Protein AF-A0AA35TDE5-F1 (afdb_monomer)

Sequence (308 aa):
MLIKTIQLETGDMSCFPVCTHPHASHEVTFHTMNTSALNAEELRRENGIVALQAAFSRCVDVLSASSTPKDMAVQVCTHICRCFRVSAQFETCRVAITEVPVILKDICRILYYKHLTRLNCVTVQTCSAFCVDQWLQTQLLHAGLLWHILQFVFNYDYTLDEGGVESSDQSNQQEVANNLARLSITCTARLAGIIVVGTEDQTPDNPNVTKVIRSLFTPFIIKTMTRVTTNELLKTLNCNVENPYLIWDNRTRAELTKYLEEQQQSIIRTGECDPSFGEDFRYSCPLRGTGGGRDICQGLQRTAHLRP

Radius of gyration: 21.93 Å; Cα contacts (8 Å, |Δi|>4): 406; chains: 1; bounding box: 75×50×68 Å

Secondary structure (DSSP, 8-state):
-HHHHHHHHHH-TTTTTT-SSHHHHHHHHHHHHTT-HHHHHHHHHTTHHHHHHHHHHHHHHT--TT--TTSHHHHHHHHHHHHHHHHTTSHHHHHHHHT-THHHHHHHHHTT-TT-HHHHHHHHHHHHHHTTSHHHHHHHHHTTHHHHHHHHHTT--HHHHHTT----TTT-HHHHHHHHHHHHHHHHHHHTT---TT--------HHHHHHHHHHHHHHHHHHHTTS-HHHHHHHHHS-EEETTEEE-HHHHHHHHHHHHHHHHHHHHHS---TTTTTT---SS--TT---SSSSSSSSSSSS----

Nearest PDB structures (foldseek):
  3tt9-assembly1_A  TM=6.363E-01  e=2.247E-02  Homo sapiens
  3sl9-assembly4_G  TM=7.057E-01  e=9.857E-01  Homo sapiens
  8qag-assembly1_A  TM=2.680E-01  e=3.145E+00  synthetic construct

Structure (mmCIF, N/CA/C/O backbone):
data_AF-A0AA35TDE5-F1
#
_entry.id   AF-A0AA35TDE5-F1
#
loop_
_atom_site.group_PDB
_atom_site.id
_atom_site.type_symbol
_atom_site.label_atom_id
_atom_site.label_alt_id
_atom_site.label_comp_id
_atom_site.label_asym_id
_atom_site.label_entity_id
_atom_site.label_seq_id
_atom_site.pdbx_PDB_ins_code
_atom_site.Cartn_x
_atom_site.Cartn_y
_atom_site.Cartn_z
_atom_site.occupancy
_atom_site.B_iso_or_equiv
_atom_site.auth_seq_id
_atom_site.auth_comp_id
_atom_site.auth_asym_id
_atom_site.auth_atom_id
_atom_site.pdbx_PDB_model_num
ATOM 1 N N . MET A 1 1 ? -12.005 7.016 28.007 1.00 77.50 1 MET A N 1
ATOM 2 C CA . MET A 1 1 ? -13.020 8.017 27.563 1.00 77.50 1 MET A CA 1
ATOM 3 C C . MET A 1 1 ? -13.101 8.105 26.037 1.00 77.50 1 MET A C 1
ATOM 5 O O . MET A 1 1 ? -14.194 7.926 25.522 1.00 77.50 1 MET A O 1
ATOM 9 N N . LEU A 1 2 ? -11.980 8.288 25.319 1.00 85.75 2 LEU A N 1
ATOM 10 C CA . LEU A 1 2 ? -11.952 8.385 23.844 1.00 85.75 2 LEU A CA 1
ATOM 11 C C . LEU A 1 2 ? -12.520 7.153 23.119 1.00 85.75 2 LEU A C 1
ATOM 13 O O . LEU A 1 2 ? -13.355 7.302 22.237 1.00 85.75 2 LEU A O 1
ATOM 17 N N . ILE A 1 3 ? -12.145 5.939 23.535 1.00 87.06 3 ILE A N 1
ATOM 18 C CA . ILE A 1 3 ? -12.646 4.690 22.926 1.00 87.06 3 ILE A CA 1
ATOM 19 C C . ILE A 1 3 ? -14.168 4.583 23.051 1.00 87.06 3 ILE A C 1
ATOM 21 O O . ILE A 1 3 ? -14.848 4.224 22.096 1.00 87.06 3 ILE A O 1
ATOM 25 N N . LYS A 1 4 ? -14.716 4.964 24.210 1.00 87.50 4 LYS A N 1
ATOM 26 C CA . LYS A 1 4 ? -16.164 4.991 24.431 1.00 87.50 4 LYS A CA 1
ATOM 27 C C . LYS A 1 4 ? -16.852 6.002 23.511 1.00 87.50 4 LYS A C 1
ATOM 29 O O . LYS A 1 4 ? -17.920 5.701 22.995 1.00 87.50 4 LYS A O 1
ATOM 34 N N . THR A 1 5 ? -16.243 7.165 23.274 1.00 87.69 5 THR A N 1
ATOM 35 C CA . THR A 1 5 ? -16.745 8.140 22.295 1.00 87.69 5 THR A CA 1
ATOM 36 C C . THR A 1 5 ? -16.759 7.551 20.885 1.00 87.69 5 THR A C 1
ATOM 38 O O . THR A 1 5 ? -17.805 7.579 20.247 1.00 87.69 5 THR A O 1
ATOM 41 N N . ILE A 1 6 ? -15.658 6.928 20.443 1.00 87.94 6 ILE A N 1
ATOM 42 C CA . ILE A 1 6 ? -15.580 6.250 19.136 1.00 87.94 6 ILE A CA 1
ATOM 43 C C . ILE A 1 6 ? -16.681 5.192 19.008 1.00 87.94 6 ILE A C 1
ATOM 45 O O . ILE A 1 6 ? -17.370 5.134 17.994 1.00 87.94 6 ILE A O 1
ATOM 49 N N . GLN A 1 7 ? -16.887 4.372 20.041 1.00 88.94 7 GLN A N 1
ATOM 50 C CA . GLN A 1 7 ? -17.926 3.340 20.050 1.00 88.94 7 GLN A CA 1
ATOM 51 C C . GLN A 1 7 ? -19.337 3.929 19.944 1.00 88.94 7 GLN A C 1
ATOM 53 O O . GLN A 1 7 ? -20.156 3.407 19.191 1.00 88.94 7 GLN A O 1
ATOM 58 N N . LEU A 1 8 ? -19.619 5.015 20.671 1.00 85.81 8 LEU A N 1
ATOM 59 C CA . LEU A 1 8 ? -20.912 5.699 20.614 1.00 85.81 8 LEU A CA 1
ATOM 60 C C . LEU A 1 8 ? -21.165 6.296 19.226 1.00 85.81 8 LEU A C 1
ATOM 62 O O . LEU A 1 8 ? -22.235 6.083 18.665 1.00 85.81 8 LEU A O 1
ATOM 66 N N . GLU A 1 9 ? -20.174 6.973 18.647 1.00 84.31 9 GLU A N 1
ATOM 67 C CA . GLU A 1 9 ? -20.269 7.543 17.298 1.00 84.31 9 GLU A CA 1
ATOM 68 C C . GLU A 1 9 ? -20.463 6.448 16.244 1.00 84.31 9 GLU A C 1
ATOM 70 O O . GLU A 1 9 ? -21.339 6.556 15.391 1.00 84.31 9 GLU A O 1
ATOM 75 N N . THR A 1 10 ? -19.699 5.358 16.340 1.00 84.50 10 THR A N 1
ATOM 76 C CA . THR A 1 10 ? -19.760 4.209 15.419 1.00 84.50 10 THR A CA 1
ATOM 77 C C . THR A 1 10 ? -21.095 3.466 15.500 1.00 84.50 10 THR A C 1
ATOM 79 O O . THR A 1 10 ? -21.576 2.939 14.494 1.00 84.50 10 THR A O 1
ATOM 82 N N . GLY A 1 11 ? -21.690 3.393 16.693 1.00 81.38 11 GLY A N 1
ATOM 83 C CA . GLY A 1 11 ? -22.982 2.747 16.926 1.00 81.38 11 GLY A CA 1
ATOM 84 C C . GLY A 1 11 ? -24.181 3.577 16.462 1.00 81.38 11 GLY A C 1
ATOM 85 O O . GLY A 1 11 ? -25.236 3.012 16.170 1.00 81.38 11 GLY A O 1
ATOM 86 N N . ASP A 1 12 ? -24.035 4.898 16.354 1.00 78.00 12 ASP A N 1
ATOM 87 C CA . ASP A 1 12 ? -25.126 5.791 15.978 1.00 78.00 12 ASP A CA 1
ATOM 88 C C . ASP A 1 12 ? -25.320 5.855 14.453 1.00 78.00 12 ASP A C 1
ATOM 90 O O . ASP A 1 12 ? -24.707 6.650 13.738 1.00 78.00 12 ASP A O 1
ATOM 94 N N . MET A 1 13 ? -26.239 5.027 13.947 1.00 64.38 13 MET A N 1
ATOM 95 C CA . MET A 1 13 ? -26.614 4.976 12.526 1.00 64.38 13 MET A CA 1
ATOM 96 C C . MET A 1 13 ? -27.131 6.312 11.972 1.00 64.38 13 MET A C 1
ATOM 98 O O . MET A 1 13 ? -27.058 6.527 10.763 1.00 64.38 13 MET A O 1
ATOM 102 N N . SER A 1 14 ? -27.674 7.183 12.827 1.00 62.50 14 SER A N 1
ATOM 103 C CA . SER A 1 14 ? -28.267 8.460 12.422 1.00 62.50 14 SER A CA 1
ATOM 104 C C . SER A 1 14 ? -27.236 9.585 12.349 1.00 62.50 14 SER A C 1
ATOM 106 O O . SER A 1 14 ? -27.325 10.449 11.478 1.00 62.50 14 SER A O 1
ATOM 108 N N . CYS A 1 15 ? -26.226 9.541 13.219 1.00 58.53 15 CYS A N 1
ATOM 109 C CA . CYS A 1 15 ? -25.213 10.585 13.329 1.00 58.53 15 CYS A CA 1
ATOM 110 C C . CYS A 1 15 ? -23.971 10.288 12.475 1.00 58.53 15 CYS A C 1
ATOM 112 O O . CYS A 1 15 ? -23.354 11.214 11.954 1.00 58.53 15 CYS A O 1
ATOM 114 N N . PHE A 1 16 ? -23.615 9.014 12.266 1.00 59.47 16 PHE A N 1
ATOM 115 C CA . PHE A 1 16 ? -22.387 8.647 11.551 1.00 59.47 16 PHE A CA 1
ATOM 116 C C . PHE A 1 16 ? -22.249 9.279 10.151 1.00 59.47 16 PHE A C 1
ATOM 118 O O . PHE A 1 16 ? -21.155 9.728 9.843 1.00 59.47 16 PHE A O 1
ATOM 125 N N . PRO A 1 17 ? -23.297 9.406 9.306 1.00 50.44 17 PRO A N 1
ATOM 126 C CA . PRO A 1 17 ? -23.157 10.020 7.980 1.00 50.44 17 PRO A CA 1
ATOM 127 C C . PRO A 1 17 ? -23.187 11.560 7.975 1.00 50.44 17 PRO A C 1
ATOM 129 O O . PRO A 1 17 ? -22.821 12.161 6.967 1.00 50.44 17 PRO A O 1
ATOM 132 N N . VAL A 1 18 ? -23.674 12.203 9.046 1.00 47.91 18 VAL A N 1
ATOM 133 C CA . VAL A 1 18 ? -24.115 13.619 9.026 1.00 47.91 18 VAL A CA 1
ATOM 134 C C . VAL A 1 18 ? -23.415 14.481 10.085 1.00 47.91 18 VAL A C 1
ATOM 136 O O . VAL A 1 18 ? -23.376 15.705 9.970 1.00 47.91 18 VAL A O 1
ATOM 139 N N . CYS A 1 19 ? -22.839 13.876 11.120 1.00 51.75 19 CYS A N 1
ATOM 140 C CA . CYS A 1 19 ? -22.251 14.606 12.234 1.00 51.75 19 CYS A CA 1
ATOM 141 C C . CYS A 1 19 ? -20.819 15.059 11.909 1.00 51.75 19 CYS A C 1
ATOM 143 O O . CYS A 1 19 ? -20.013 14.314 11.363 1.00 51.75 19 CYS A O 1
ATOM 145 N N . THR A 1 20 ? -20.486 16.301 12.267 1.00 52.56 20 THR A N 1
ATOM 146 C CA . THR A 1 20 ? -19.133 16.884 12.158 1.00 52.56 20 THR A CA 1
ATOM 147 C C . THR A 1 20 ? -18.157 16.341 13.211 1.00 52.56 20 THR A C 1
ATOM 149 O O . THR A 1 20 ? -16.948 16.519 13.095 1.00 52.56 20 THR A O 1
ATOM 152 N N . HIS A 1 21 ? -18.681 15.682 14.244 1.00 56.78 21 HIS A N 1
ATOM 153 C CA . HIS A 1 21 ? -17.961 15.242 15.441 1.00 56.78 21 HIS A CA 1
ATOM 154 C C . HIS A 1 21 ? -17.089 13.977 15.285 1.00 56.78 21 HIS A C 1
ATOM 156 O O . HIS A 1 21 ? -15.994 13.983 15.852 1.00 56.78 21 HIS A O 1
ATOM 162 N N . PRO A 1 22 ? -17.460 12.944 14.492 1.00 60.69 22 PRO A N 1
ATOM 163 C CA . PRO A 1 22 ? -16.696 11.697 14.420 1.00 60.69 22 PRO A CA 1
ATOM 164 C C . PRO A 1 22 ? -15.257 11.876 13.937 1.00 60.69 22 PRO A C 1
ATOM 166 O O . PRO A 1 22 ? -14.372 11.127 14.324 1.00 60.69 22 PRO A O 1
ATOM 169 N N . HIS A 1 23 ? -14.971 12.896 13.130 1.00 69.12 23 HIS A N 1
ATOM 170 C CA . HIS A 1 23 ? -13.599 13.196 12.726 1.00 69.12 23 HIS A CA 1
ATOM 171 C C . HIS A 1 23 ? -12.697 13.570 13.913 1.00 69.12 23 HIS A C 1
ATOM 173 O O . HIS A 1 23 ? -11.567 13.088 14.015 1.00 69.12 23 HIS A O 1
ATOM 179 N N . ALA A 1 24 ? -13.200 14.413 14.818 1.00 76.62 24 ALA A N 1
ATOM 180 C CA . ALA A 1 24 ? -12.406 14.991 15.896 1.00 76.62 24 ALA A CA 1
ATOM 181 C C . ALA A 1 24 ? -11.967 13.931 16.917 1.00 76.62 24 ALA A C 1
ATOM 183 O O . ALA A 1 24 ? -10.840 13.976 17.404 1.00 76.62 24 ALA A O 1
ATOM 184 N N . SER A 1 25 ? -12.817 12.945 17.219 1.00 77.88 25 SER A N 1
ATOM 185 C CA . SER A 1 25 ? -12.476 11.860 18.148 1.00 77.88 25 SER A CA 1
ATOM 186 C C . SER A 1 25 ? -11.312 11.004 17.627 1.00 77.88 25 SER A C 1
ATOM 188 O O . SER A 1 25 ? -10.389 10.680 18.381 1.00 77.88 25 SER A O 1
ATOM 190 N N . HIS A 1 26 ? -11.299 10.696 16.328 1.00 82.56 26 HIS A N 1
ATOM 191 C CA . HIS A 1 26 ? -10.249 9.909 15.682 1.00 82.56 26 HIS A CA 1
ATOM 192 C C . HIS A 1 26 ? -8.956 10.713 15.501 1.00 82.56 26 HIS A C 1
ATOM 194 O O . HIS A 1 26 ? -7.871 10.183 15.743 1.00 82.56 26 HIS A O 1
ATOM 200 N N . GLU A 1 27 ? -9.057 11.999 15.156 1.00 84.88 27 GLU A N 1
ATOM 201 C CA . GLU A 1 27 ? -7.919 12.922 15.095 1.00 84.88 27 GLU A CA 1
ATOM 202 C C . GLU A 1 27 ? -7.220 13.050 16.456 1.00 84.88 27 GLU A C 1
ATOM 204 O O . GLU A 1 27 ? -6.006 12.856 16.568 1.00 84.88 27 GLU A O 1
ATOM 209 N N . VAL A 1 28 ? -7.991 13.304 17.519 1.00 84.62 28 VAL A N 1
ATOM 210 C CA . VAL A 1 28 ? -7.467 13.396 18.889 1.00 84.62 28 VAL A CA 1
ATOM 211 C C . VAL A 1 28 ? -6.861 12.066 19.327 1.00 84.62 28 VAL A C 1
ATOM 213 O O . VAL A 1 28 ? -5.809 12.054 19.969 1.00 84.62 28 VAL A O 1
ATOM 216 N N . THR A 1 29 ? -7.473 10.942 18.949 1.00 85.81 29 THR A N 1
ATOM 217 C CA . THR A 1 29 ? -6.926 9.609 19.233 1.00 85.81 29 THR A CA 1
ATOM 218 C C . THR A 1 29 ? -5.561 9.425 18.576 1.00 85.81 29 THR A C 1
ATOM 220 O O . THR A 1 29 ? -4.613 9.038 19.261 1.00 85.81 29 THR A O 1
ATOM 223 N N . PHE A 1 30 ? -5.416 9.787 17.298 1.00 87.19 30 PHE A N 1
ATOM 224 C CA . PHE A 1 30 ? -4.129 9.738 16.606 1.00 87.19 30 PHE A CA 1
ATOM 225 C C . PHE A 1 30 ? -3.063 10.581 17.319 1.00 87.19 30 PHE A C 1
ATOM 227 O O . PHE A 1 30 ? -1.986 10.071 17.634 1.00 87.19 30 PHE A O 1
ATOM 234 N N . HIS A 1 31 ? -3.356 11.849 17.622 1.00 87.44 31 HIS A N 1
ATOM 235 C CA . HIS A 1 31 ? -2.391 12.725 18.295 1.00 87.44 31 HIS A CA 1
ATOM 236 C C . HIS A 1 31 ? -2.015 12.221 19.694 1.00 87.44 31 HIS A C 1
ATOM 238 O O . HIS A 1 31 ? -0.845 12.273 20.080 1.00 87.44 31 HIS A O 1
ATOM 244 N N . THR A 1 32 ? -2.979 11.659 20.426 1.00 86.88 32 THR A N 1
ATOM 245 C CA . THR A 1 32 ? -2.748 11.036 21.735 1.00 86.88 32 THR A CA 1
ATOM 246 C C . THR A 1 32 ? -1.793 9.848 21.618 1.00 86.88 32 THR A C 1
ATOM 248 O O . THR A 1 32 ? -0.801 9.790 22.345 1.00 86.88 32 THR A O 1
ATOM 251 N N . MET A 1 33 ? -2.030 8.931 20.676 1.00 87.19 33 MET A N 1
ATOM 252 C CA . MET A 1 33 ? -1.145 7.784 20.438 1.00 87.19 33 MET A CA 1
ATOM 253 C C . MET A 1 33 ? 0.258 8.213 20.004 1.00 87.19 33 MET A C 1
ATOM 255 O O . MET A 1 33 ? 1.245 7.651 20.462 1.00 87.19 33 MET A O 1
ATOM 259 N N . ASN A 1 34 ? 0.361 9.237 19.155 1.00 85.19 34 ASN A N 1
ATOM 260 C CA . ASN A 1 34 ? 1.641 9.720 18.636 1.00 85.19 34 ASN A CA 1
ATOM 261 C C . ASN A 1 34 ? 2.497 10.447 19.693 1.00 85.19 34 ASN A C 1
ATOM 263 O O . ASN A 1 34 ? 3.641 10.797 19.422 1.00 85.19 34 ASN A O 1
ATOM 267 N N . THR A 1 35 ? 1.950 10.692 20.886 1.00 83.56 35 THR A N 1
ATOM 268 C CA . THR A 1 35 ? 2.662 11.367 21.979 1.00 83.56 35 THR A CA 1
ATOM 269 C C . THR A 1 35 ? 3.521 10.399 22.796 1.00 83.56 35 THR A C 1
ATOM 271 O O . THR A 1 35 ? 4.579 10.790 23.285 1.00 83.56 35 THR A O 1
ATOM 274 N N . SER A 1 36 ? 3.092 9.144 22.981 1.00 85.62 36 SER A N 1
ATOM 275 C CA . SER A 1 36 ? 3.861 8.168 23.760 1.00 85.62 36 SER A CA 1
ATOM 276 C C . SER A 1 36 ? 3.510 6.718 23.423 1.00 85.62 36 SER A C 1
ATOM 278 O O . SER A 1 36 ? 2.366 6.389 23.109 1.00 85.62 36 SER A O 1
ATOM 280 N N . ALA A 1 37 ? 4.493 5.829 23.587 1.00 84.31 37 ALA A N 1
ATOM 281 C CA . ALA A 1 37 ? 4.303 4.383 23.482 1.00 84.31 37 ALA A CA 1
ATOM 282 C C . ALA A 1 37 ? 3.230 3.851 24.446 1.00 84.31 37 ALA A C 1
ATOM 284 O O . ALA A 1 37 ? 2.397 3.030 24.066 1.00 84.31 37 ALA A O 1
ATOM 285 N N . LEU A 1 38 ? 3.208 4.382 25.675 1.00 86.44 38 LEU A N 1
ATOM 286 C CA . LEU A 1 38 ? 2.238 4.003 26.701 1.00 86.44 38 LEU A CA 1
ATOM 287 C C . LEU A 1 38 ? 0.801 4.263 26.237 1.00 86.44 38 LEU A C 1
ATOM 289 O O . LEU A 1 38 ? -0.069 3.431 26.460 1.00 86.44 38 LEU A O 1
ATOM 293 N N . ASN A 1 39 ? 0.549 5.361 25.520 1.00 89.06 39 ASN A N 1
ATOM 294 C CA . ASN A 1 39 ? -0.792 5.675 25.025 1.00 89.06 39 ASN A CA 1
ATOM 295 C C . ASN A 1 39 ? -1.274 4.668 23.970 1.00 89.06 39 ASN A C 1
ATOM 297 O O . ASN A 1 39 ? -2.453 4.311 23.954 1.00 89.06 39 ASN A O 1
ATOM 301 N N . ALA A 1 40 ? -0.380 4.197 23.096 1.00 86.94 40 ALA A N 1
ATOM 302 C CA . ALA A 1 40 ? -0.713 3.165 22.118 1.00 86.94 40 ALA A CA 1
ATOM 303 C C . ALA A 1 40 ? -1.004 1.815 22.798 1.00 86.94 40 ALA A C 1
ATOM 305 O O . ALA A 1 40 ? -1.961 1.129 22.428 1.00 86.94 40 ALA A O 1
ATOM 306 N N . GLU A 1 41 ? -0.227 1.456 23.824 1.00 87.94 41 GLU A N 1
ATOM 307 C CA . GLU A 1 41 ? -0.464 0.241 24.604 1.00 87.94 41 GLU A CA 1
ATOM 308 C C . GLU A 1 41 ? -1.765 0.292 25.407 1.00 87.94 41 GLU A C 1
ATOM 310 O O . GLU A 1 41 ? -2.500 -0.697 25.419 1.00 87.94 41 GLU A O 1
ATOM 315 N N . GLU A 1 42 ? -2.075 1.420 26.046 1.00 91.19 42 GLU A N 1
ATOM 316 C CA . GLU A 1 42 ? -3.329 1.600 26.782 1.00 91.19 42 GLU A CA 1
ATOM 317 C C . GLU A 1 42 ? -4.540 1.541 25.846 1.00 91.19 42 GLU A C 1
ATOM 319 O O . GLU A 1 42 ? -5.514 0.847 26.142 1.00 91.19 42 GLU A O 1
ATOM 324 N N . LEU A 1 43 ? -4.457 2.152 24.655 1.00 92.19 43 LEU A N 1
ATOM 325 C CA . LEU A 1 43 ? -5.510 2.025 23.648 1.00 92.19 43 LEU A CA 1
ATOM 326 C C . LEU A 1 43 ? -5.765 0.557 23.287 1.00 92.19 43 LEU A C 1
ATOM 328 O O . LEU A 1 43 ? -6.916 0.134 23.198 1.00 92.19 43 LEU A O 1
ATOM 332 N N . ARG A 1 44 ? -4.710 -0.244 23.115 1.00 94.12 44 ARG A N 1
ATOM 333 C CA . ARG A 1 44 ? -4.851 -1.686 22.877 1.00 94.12 44 ARG A CA 1
ATOM 334 C C . ARG A 1 44 ? -5.462 -2.406 24.087 1.00 94.12 44 ARG A C 1
ATOM 336 O O . ARG A 1 44 ? -6.351 -3.231 23.890 1.00 94.12 44 ARG A O 1
ATOM 343 N N . ARG A 1 45 ? -5.010 -2.114 25.315 1.00 92.88 45 ARG A N 1
ATOM 344 C CA . ARG A 1 45 ? -5.521 -2.729 26.562 1.00 92.88 45 ARG A CA 1
ATOM 345 C C . ARG A 1 45 ? -7.022 -2.514 26.741 1.00 92.88 45 ARG A C 1
ATOM 347 O O . ARG A 1 45 ? -7.711 -3.425 27.184 1.00 92.88 45 ARG A O 1
ATOM 354 N N . GLU A 1 46 ? -7.531 -1.356 26.338 1.00 93.94 46 GLU A N 1
ATOM 355 C CA . GLU A 1 46 ? -8.956 -1.019 26.399 1.00 93.94 46 GLU A CA 1
ATOM 356 C C . GLU A 1 46 ? -9.759 -1.445 25.142 1.00 93.94 46 GLU A C 1
ATOM 358 O O . GLU A 1 46 ? -10.831 -0.901 24.875 1.00 93.94 46 GLU A O 1
ATOM 363 N N . ASN A 1 47 ? -9.282 -2.420 24.353 1.00 93.19 47 ASN A N 1
ATOM 364 C CA . ASN A 1 47 ? -9.923 -2.894 23.108 1.00 93.19 47 ASN A CA 1
ATOM 365 C C . ASN A 1 47 ? -10.094 -1.815 22.020 1.00 93.19 47 ASN A C 1
ATOM 367 O O . ASN A 1 47 ? -10.965 -1.904 21.149 1.00 93.19 47 ASN A O 1
ATOM 371 N N . GLY A 1 48 ? -9.240 -0.795 22.026 1.00 94.88 48 GLY A N 1
ATOM 372 C CA . GLY A 1 48 ? -9.306 0.311 21.081 1.00 94.88 48 GLY A CA 1
ATOM 373 C C . GLY A 1 48 ? -9.005 -0.082 19.637 1.00 94.88 48 GLY A C 1
ATOM 374 O O . GLY A 1 48 ? -9.573 0.522 18.737 1.00 94.88 48 GLY A O 1
ATOM 375 N N . ILE A 1 49 ? -8.191 -1.117 19.388 1.00 95.69 49 ILE A N 1
ATOM 376 C CA . ILE A 1 49 ? -7.942 -1.623 18.022 1.00 95.69 49 ILE A CA 1
ATOM 377 C C . ILE A 1 49 ? -9.245 -2.115 17.378 1.00 95.69 49 ILE A C 1
ATOM 379 O O . ILE A 1 49 ? -9.533 -1.770 16.235 1.00 95.69 49 ILE A O 1
ATOM 383 N N . VAL A 1 50 ? -10.066 -2.848 18.135 1.00 95.69 50 VAL A N 1
ATOM 384 C CA . VAL A 1 50 ? -11.373 -3.345 17.678 1.00 95.69 50 VAL A CA 1
ATOM 385 C C . VAL A 1 50 ? -12.354 -2.187 17.480 1.00 95.69 50 VAL A C 1
ATOM 387 O O . VAL A 1 50 ? -13.067 -2.144 16.481 1.00 95.69 50 VAL A O 1
ATOM 390 N N . ALA A 1 51 ? -12.363 -1.206 18.390 1.00 94.50 51 ALA A N 1
ATOM 391 C CA . ALA A 1 51 ? -13.208 -0.019 18.250 1.00 94.50 51 ALA A CA 1
ATOM 392 C C . ALA A 1 51 ? -12.846 0.814 17.006 1.00 94.50 51 ALA A C 1
ATOM 394 O O . ALA A 1 51 ? -13.736 1.207 16.253 1.00 94.50 51 ALA A O 1
ATOM 395 N N . LEU A 1 52 ? -11.548 1.037 16.763 1.00 95.88 52 LEU A N 1
ATOM 396 C CA . LEU A 1 52 ? -11.052 1.711 15.562 1.00 95.88 52 LEU A CA 1
ATOM 397 C C . LEU A 1 52 ? -11.419 0.927 14.303 1.00 95.88 52 LEU A C 1
ATOM 399 O O . LEU A 1 52 ? -11.884 1.523 13.340 1.00 95.88 52 LEU A O 1
ATOM 403 N N . GLN A 1 53 ? -11.260 -0.399 14.306 1.00 96.56 53 GLN A N 1
ATOM 404 C CA . GLN A 1 53 ? -11.638 -1.227 13.163 1.00 96.56 53 GLN A CA 1
ATOM 405 C C . GLN A 1 53 ? -13.135 -1.133 12.848 1.00 96.56 53 GLN A C 1
ATOM 407 O O . GLN A 1 53 ? -13.491 -0.996 11.682 1.00 96.56 53 GLN A O 1
ATOM 412 N N . ALA A 1 54 ? -14.012 -1.160 13.854 1.00 94.94 54 ALA A N 1
ATOM 413 C CA . ALA A 1 54 ? -15.451 -1.049 13.630 1.00 94.94 54 ALA A CA 1
ATOM 414 C C . ALA A 1 54 ? -15.833 0.287 12.962 1.00 94.94 54 ALA A C 1
ATOM 416 O O . ALA A 1 54 ? -16.629 0.304 12.022 1.00 94.94 54 ALA A O 1
ATOM 417 N N . ALA A 1 55 ? -15.234 1.398 13.406 1.00 93.62 55 ALA A N 1
ATOM 418 C CA . ALA A 1 55 ? -15.398 2.703 12.764 1.00 93.62 55 ALA A CA 1
ATOM 419 C C . ALA A 1 55 ? -14.840 2.702 11.332 1.00 93.62 55 ALA A C 1
ATOM 421 O O . ALA A 1 55 ? -15.480 3.196 10.402 1.00 93.62 55 ALA A O 1
ATOM 422 N N . PHE A 1 56 ? -13.664 2.097 11.153 1.00 96.06 56 PHE A N 1
ATOM 423 C CA . PHE A 1 56 ? -12.963 2.019 9.879 1.00 96.06 56 PHE A CA 1
ATOM 424 C C . PHE A 1 56 ? -13.781 1.306 8.808 1.00 96.06 56 PHE A C 1
ATOM 426 O O . PHE A 1 56 ? -14.014 1.894 7.756 1.00 96.06 56 PHE A O 1
ATOM 433 N N . SER A 1 57 ? -14.283 0.099 9.089 1.00 96.06 57 SER A N 1
ATOM 434 C CA . SER A 1 57 ? -15.067 -0.679 8.122 1.00 96.06 57 SER A CA 1
ATOM 435 C C . SER A 1 57 ? -16.294 0.093 7.643 1.00 96.06 57 SER A C 1
ATOM 437 O O . SER A 1 57 ? -16.542 0.185 6.443 1.00 96.06 57 SER A O 1
ATOM 439 N N . ARG A 1 58 ? -17.007 0.762 8.560 1.00 93.12 58 ARG A N 1
ATOM 440 C CA . ARG A 1 58 ? -18.160 1.599 8.200 1.00 93.12 58 ARG A CA 1
ATOM 441 C C . ARG A 1 58 ? -17.787 2.757 7.280 1.00 93.12 58 ARG A C 1
ATOM 443 O O . ARG A 1 58 ? -18.543 3.069 6.364 1.00 93.12 58 ARG A O 1
ATOM 450 N N . CYS A 1 59 ? -16.662 3.424 7.538 1.00 94.31 59 CYS A N 1
ATOM 451 C CA . CYS A 1 59 ? -16.195 4.510 6.682 1.00 94.31 59 CYS A CA 1
ATOM 452 C C . CYS A 1 59 ? -15.735 3.995 5.315 1.00 94.31 59 CYS A C 1
ATOM 454 O O . CYS A 1 59 ? -16.053 4.621 4.309 1.00 94.31 59 CYS A O 1
ATOM 456 N N . VAL A 1 60 ? -15.036 2.859 5.264 1.00 96.25 60 VAL A N 1
ATOM 457 C CA . VAL A 1 60 ? -14.577 2.241 4.013 1.00 96.25 60 VAL A CA 1
ATOM 458 C C . VAL A 1 60 ? -15.754 1.805 3.138 1.00 96.25 60 VAL A C 1
ATOM 460 O O . VAL A 1 60 ? -15.715 2.012 1.925 1.00 96.25 60 VAL A O 1
ATOM 463 N N . ASP A 1 61 ? -16.825 1.275 3.732 1.00 94.50 61 ASP A N 1
ATOM 464 C CA . ASP A 1 61 ? -18.015 0.818 3.005 1.00 94.50 61 ASP A CA 1
ATOM 465 C C . ASP A 1 61 ? -18.789 1.939 2.298 1.00 94.50 61 ASP A C 1
ATOM 467 O O . ASP A 1 61 ? -19.458 1.677 1.298 1.00 94.50 61 ASP A O 1
ATOM 471 N N . VAL A 1 62 ? -18.687 3.181 2.780 1.00 93.88 62 VAL A N 1
ATOM 472 C CA . VAL A 1 62 ? -19.351 4.343 2.161 1.00 93.88 62 VAL A CA 1
ATOM 473 C C . VAL A 1 62 ? -18.449 5.118 1.195 1.00 93.88 62 VAL A C 1
ATOM 475 O O . VAL A 1 62 ? -18.919 6.057 0.548 1.00 93.88 62 VAL A O 1
ATOM 478 N N . LEU A 1 63 ? -17.167 4.751 1.072 1.00 95.75 63 LEU A N 1
ATOM 479 C CA . LEU A 1 63 ? -16.292 5.333 0.053 1.00 95.75 63 LEU A CA 1
ATOM 480 C C . LEU A 1 63 ? -16.785 4.959 -1.347 1.00 95.75 63 LEU A C 1
ATOM 482 O O . LEU A 1 63 ? -17.288 3.861 -1.579 1.00 95.75 63 LEU A O 1
ATOM 486 N N . SER A 1 64 ? -16.618 5.873 -2.297 1.00 96.44 64 SER A N 1
ATOM 487 C CA . SER A 1 64 ? -17.062 5.687 -3.677 1.00 96.44 64 SER A CA 1
ATOM 488 C C . SER A 1 64 ? -16.200 6.476 -4.665 1.00 96.44 64 SER A C 1
ATOM 490 O O . SER A 1 64 ? -15.305 7.228 -4.284 1.00 96.44 64 SER A O 1
ATOM 492 N N . ALA A 1 65 ? -16.487 6.336 -5.961 1.00 96.06 65 ALA A N 1
ATOM 493 C CA . ALA A 1 65 ? -15.822 7.110 -7.011 1.00 96.06 65 ALA A CA 1
ATOM 494 C C . ALA A 1 65 ? -16.084 8.629 -6.930 1.00 96.06 65 ALA A C 1
ATOM 496 O O . ALA A 1 65 ? -15.348 9.393 -7.548 1.00 96.06 65 ALA A O 1
ATOM 497 N N . SER A 1 66 ? -17.118 9.063 -6.199 1.00 96.38 66 SER A N 1
ATOM 498 C CA . SER A 1 66 ? -17.428 10.481 -5.977 1.00 96.38 66 SER A CA 1
ATOM 499 C C . SER A 1 66 ? -16.880 11.023 -4.659 1.00 96.38 66 SER A C 1
ATOM 501 O O . SER A 1 66 ? -17.132 12.184 -4.341 1.00 96.38 66 SER A O 1
ATOM 503 N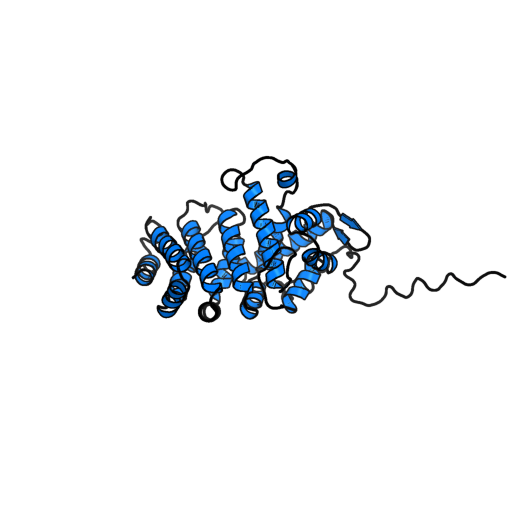 N . SER A 1 67 ? -16.185 10.198 -3.871 1.00 96.81 67 SER A N 1
ATOM 504 C CA . SER A 1 67 ? -15.666 10.628 -2.579 1.00 96.81 67 SER A CA 1
ATOM 505 C C . SER A 1 67 ? -14.607 11.719 -2.726 1.00 96.81 67 SER A C 1
ATOM 507 O O . SER A 1 67 ? -13.824 11.747 -3.674 1.00 96.81 67 SER A O 1
ATOM 509 N N . THR A 1 68 ? -14.558 12.631 -1.761 1.00 95.81 68 THR A N 1
ATOM 510 C CA . THR A 1 68 ? -13.617 13.753 -1.753 1.00 95.81 68 THR A CA 1
ATOM 511 C C . THR A 1 68 ? -12.829 13.822 -0.445 1.00 95.81 68 THR A C 1
ATOM 513 O O . THR A 1 68 ? -13.294 13.340 0.587 1.00 95.81 68 THR A O 1
ATOM 516 N N . PRO A 1 69 ? -11.663 14.498 -0.413 1.00 93.50 69 PRO A N 1
ATOM 517 C CA . PRO A 1 69 ? -10.915 14.718 0.830 1.00 93.50 69 PRO A CA 1
ATOM 518 C C . PRO A 1 69 ? -11.689 15.453 1.939 1.00 93.50 69 PRO A C 1
ATOM 520 O O . PRO A 1 69 ? -11.249 15.472 3.087 1.00 93.50 69 PRO A O 1
ATOM 523 N N . LYS A 1 70 ? -12.810 16.104 1.605 1.00 91.44 70 LYS A N 1
ATOM 524 C CA . LYS A 1 70 ? -13.660 16.815 2.570 1.00 91.44 70 LYS A CA 1
ATOM 525 C C . LYS A 1 70 ? -14.702 15.906 3.217 1.00 91.44 70 LYS A C 1
ATOM 527 O O . LYS A 1 70 ? -15.297 16.305 4.213 1.00 91.44 70 LYS A O 1
ATOM 532 N N . ASP A 1 71 ? -14.916 14.716 2.670 1.00 91.50 71 ASP A N 1
ATOM 533 C CA . ASP A 1 71 ? -15.918 13.794 3.174 1.00 91.50 71 ASP A CA 1
ATOM 534 C C . ASP A 1 71 ? -15.464 13.222 4.516 1.00 91.50 71 ASP A C 1
ATOM 536 O O . ASP A 1 71 ? -14.316 12.800 4.677 1.00 91.50 71 ASP A O 1
ATOM 540 N N . MET A 1 72 ? -16.392 13.148 5.469 1.00 90.44 72 MET A N 1
ATOM 541 C CA . MET A 1 72 ? -16.118 12.653 6.820 1.00 90.44 72 MET A CA 1
ATOM 542 C C . MET A 1 72 ? -15.482 11.255 6.795 1.00 90.44 72 MET A C 1
ATOM 544 O O . MET A 1 72 ? -14.470 11.030 7.456 1.00 90.44 72 MET A O 1
ATOM 548 N N . ALA A 1 73 ? -15.999 10.345 5.962 1.00 92.50 73 ALA A N 1
ATOM 549 C CA . ALA A 1 73 ? -15.475 8.985 5.847 1.00 92.50 73 ALA A CA 1
ATOM 550 C C . ALA A 1 73 ? -14.000 8.948 5.413 1.00 92.50 73 ALA A C 1
ATOM 552 O O . ALA A 1 73 ? -13.216 8.175 5.963 1.00 92.50 73 ALA A O 1
ATOM 553 N N . VAL A 1 74 ? -13.596 9.816 4.478 1.00 95.38 74 VAL A N 1
ATOM 554 C CA . VAL A 1 74 ? -12.206 9.913 4.002 1.00 95.38 74 VAL A CA 1
ATOM 555 C C . VAL A 1 74 ? -11.292 10.419 5.115 1.00 95.38 74 VAL A C 1
ATOM 557 O O . VAL A 1 74 ? -10.191 9.894 5.309 1.00 95.38 74 VAL A O 1
ATOM 560 N N . GLN A 1 75 ? -11.742 11.410 5.883 1.00 94.25 75 GLN A N 1
ATOM 561 C CA . GLN A 1 75 ? -10.946 11.971 6.970 1.00 94.25 75 GLN A CA 1
ATOM 562 C C . GLN A 1 75 ? -10.823 11.006 8.162 1.00 94.25 75 GLN A C 1
ATOM 564 O O . GLN A 1 75 ? -9.726 10.825 8.691 1.00 94.25 75 GLN A O 1
ATOM 569 N N . VAL A 1 76 ? -11.906 10.317 8.542 1.00 93.06 76 VAL A N 1
ATOM 570 C CA . VAL A 1 76 ? -11.874 9.276 9.584 1.00 93.06 76 VAL A CA 1
ATOM 571 C C . VAL A 1 76 ? -10.968 8.115 9.169 1.00 93.06 76 VAL A C 1
ATOM 573 O O . VAL A 1 76 ? -10.093 7.733 9.945 1.00 93.06 76 VAL A O 1
ATOM 576 N N . CYS A 1 77 ? -11.072 7.626 7.925 1.00 97.25 77 CYS A N 1
ATOM 577 C CA . CYS A 1 77 ? -10.138 6.625 7.395 1.00 97.25 77 CYS A CA 1
ATOM 578 C C . CYS A 1 77 ? -8.683 7.102 7.486 1.00 97.25 77 CYS A C 1
ATOM 580 O O . CYS A 1 77 ? -7.807 6.342 7.890 1.00 97.25 77 CYS A O 1
ATOM 582 N N . THR A 1 78 ? -8.425 8.374 7.160 1.00 97.38 78 THR A N 1
ATOM 583 C CA . THR A 1 78 ? -7.080 8.961 7.229 1.00 97.38 78 THR A CA 1
ATOM 584 C C . THR A 1 78 ? -6.507 8.869 8.645 1.00 97.38 78 THR A C 1
ATOM 586 O O . THR A 1 78 ? -5.372 8.424 8.820 1.00 97.38 78 THR A O 1
ATOM 589 N N . HIS A 1 79 ? -7.269 9.259 9.669 1.00 95.81 79 HIS A N 1
ATOM 590 C CA . HIS A 1 79 ? -6.791 9.217 11.055 1.00 95.81 79 HIS A CA 1
ATOM 591 C C . HIS A 1 79 ? -6.676 7.804 11.602 1.00 95.81 79 HIS A C 1
ATOM 593 O O . HIS A 1 79 ? -5.678 7.497 12.248 1.00 95.81 79 HIS A O 1
ATOM 599 N N . ILE A 1 80 ? -7.622 6.918 11.289 1.00 97.06 80 ILE A N 1
ATOM 600 C CA . ILE A 1 80 ? -7.537 5.518 11.714 1.00 97.06 80 ILE A CA 1
ATOM 601 C C . ILE A 1 80 ? -6.317 4.827 11.088 1.00 97.06 80 ILE A C 1
ATOM 603 O O . ILE A 1 80 ? -5.569 4.162 11.805 1.00 97.06 80 ILE A O 1
ATOM 607 N N . CYS A 1 81 ? -6.033 5.046 9.798 1.00 98.38 81 CYS A N 1
ATOM 608 C CA . CYS A 1 81 ? -4.805 4.547 9.172 1.00 98.38 81 CYS A CA 1
ATOM 609 C C . CYS A 1 81 ? -3.554 5.040 9.918 1.00 98.38 81 CYS A C 1
ATOM 611 O O . CYS A 1 81 ? -2.624 4.260 10.144 1.00 98.38 81 CYS A O 1
ATOM 613 N N . ARG A 1 82 ? -3.525 6.306 10.358 1.00 97.12 82 ARG A N 1
ATOM 614 C CA . ARG A 1 82 ? -2.417 6.836 11.169 1.00 97.12 82 ARG A CA 1
ATOM 615 C C . ARG A 1 82 ? -2.339 6.188 12.553 1.00 97.12 82 ARG A C 1
ATOM 617 O O . ARG A 1 82 ? -1.229 5.890 12.987 1.00 97.12 82 ARG A O 1
ATOM 624 N N . CYS A 1 83 ? -3.467 5.929 13.215 1.00 96.44 83 CYS A N 1
ATOM 625 C CA . CYS A 1 83 ? -3.506 5.176 14.472 1.00 96.44 83 CYS A CA 1
ATOM 626 C C . CYS A 1 83 ? -2.903 3.781 14.287 1.00 96.44 83 CYS A C 1
ATOM 628 O O . CYS A 1 83 ? -1.973 3.423 15.004 1.00 96.44 83 CYS A O 1
ATOM 630 N N . PHE A 1 84 ? -3.343 3.030 13.272 1.00 97.69 84 PHE A N 1
ATOM 631 C CA . PHE A 1 84 ? -2.788 1.709 12.967 1.00 97.69 84 PHE A CA 1
ATOM 632 C C . PHE A 1 84 ? -1.292 1.752 12.651 1.00 97.69 84 PHE A C 1
ATOM 634 O O . PHE A 1 84 ? -0.544 0.884 13.097 1.00 97.69 84 PHE A O 1
ATOM 641 N N . ARG A 1 85 ? -0.829 2.789 11.944 1.00 96.31 85 ARG A N 1
ATOM 642 C CA . ARG A 1 85 ? 0.598 3.003 11.670 1.00 96.31 85 ARG A CA 1
ATOM 643 C C . ARG A 1 85 ? 1.408 3.188 12.956 1.00 96.31 85 ARG A C 1
ATOM 645 O O . ARG A 1 85 ? 2.493 2.628 13.063 1.00 96.31 85 ARG A O 1
ATOM 652 N N . VAL A 1 86 ? 0.899 3.960 13.921 1.00 94.88 86 VAL A N 1
ATOM 653 C CA . VAL A 1 86 ? 1.543 4.127 15.238 1.00 94.88 86 VAL A CA 1
ATOM 654 C C . VAL A 1 86 ? 1.498 2.813 16.021 1.00 94.88 86 VAL A C 1
ATOM 656 O O . VAL A 1 86 ? 2.523 2.374 16.530 1.00 94.88 86 VAL A O 1
ATOM 659 N N . SER A 1 87 ? 0.348 2.132 16.051 1.00 95.06 87 SER A N 1
ATOM 660 C CA . SER A 1 87 ? 0.189 0.820 16.692 1.00 95.06 87 SER A CA 1
ATOM 661 C C . SER A 1 87 ? 1.182 -0.220 16.175 1.00 95.06 87 SER A C 1
ATOM 663 O O . SER A 1 87 ? 1.716 -0.990 16.965 1.00 95.06 87 SER A O 1
ATOM 665 N N . ALA A 1 88 ? 1.472 -0.231 14.873 1.00 94.69 88 ALA A N 1
ATOM 666 C CA . ALA A 1 88 ? 2.383 -1.192 14.250 1.00 94.69 88 ALA A CA 1
ATOM 667 C C . ALA A 1 88 ? 3.802 -1.189 14.848 1.00 94.69 88 ALA A C 1
ATOM 669 O O . ALA A 1 88 ? 4.503 -2.201 14.785 1.00 94.69 88 ALA A O 1
ATOM 670 N N . GLN A 1 89 ? 4.222 -0.079 15.462 1.00 91.69 89 GLN A N 1
ATOM 671 C CA . GLN A 1 89 ? 5.534 0.040 16.102 1.00 91.69 89 GLN A CA 1
ATOM 672 C C . GLN A 1 89 ? 5.659 -0.855 17.348 1.00 91.69 89 GLN A C 1
ATOM 674 O O . GLN A 1 89 ? 6.766 -1.238 17.720 1.00 91.69 89 GLN A O 1
ATOM 679 N N . PHE A 1 90 ? 4.538 -1.263 17.951 1.00 92.19 90 PHE A N 1
ATOM 680 C CA . PHE A 1 90 ? 4.501 -2.036 19.194 1.00 92.19 90 PHE A CA 1
ATOM 681 C C . PHE A 1 90 ? 4.064 -3.478 18.941 1.00 92.19 90 PHE A C 1
ATOM 683 O O . PHE A 1 90 ? 3.001 -3.732 18.378 1.00 92.19 90 PHE A O 1
ATOM 690 N N . GLU A 1 91 ? 4.855 -4.441 19.411 1.00 93.44 91 GLU A N 1
ATOM 691 C CA . GLU A 1 91 ? 4.622 -5.870 19.163 1.00 93.44 91 GLU A CA 1
ATOM 692 C C . GLU A 1 91 ? 3.256 -6.357 19.651 1.00 93.44 91 GLU A C 1
ATOM 694 O O . GLU A 1 91 ? 2.512 -6.975 18.894 1.00 93.44 91 GLU A O 1
ATOM 699 N N . THR A 1 92 ? 2.864 -5.996 20.875 1.00 94.06 92 THR A N 1
ATOM 700 C CA . THR A 1 92 ? 1.557 -6.390 21.426 1.00 94.06 92 THR A CA 1
ATOM 701 C C . THR A 1 92 ? 0.386 -5.811 20.630 1.00 94.06 92 THR A C 1
ATOM 703 O O . THR A 1 92 ? -0.667 -6.438 20.531 1.00 94.06 92 THR A O 1
ATOM 706 N N . CYS A 1 93 ? 0.553 -4.628 20.032 1.00 95.75 93 CYS A N 1
ATOM 707 C CA . CYS A 1 93 ? -0.453 -4.044 19.151 1.00 95.75 93 CYS A CA 1
ATOM 708 C C . CYS A 1 93 ? -0.506 -4.762 17.801 1.00 95.75 93 CYS A C 1
ATOM 710 O O . CYS A 1 93 ? -1.599 -4.954 17.279 1.00 95.75 93 CYS A O 1
ATOM 712 N N . ARG A 1 94 ? 0.638 -5.203 17.257 1.00 96.19 94 ARG A N 1
ATOM 713 C CA . ARG A 1 94 ? 0.660 -6.036 16.046 1.00 96.19 94 ARG A CA 1
ATOM 714 C C . ARG A 1 94 ? -0.106 -7.335 16.259 1.00 96.19 94 ARG A C 1
ATOM 716 O O . ARG A 1 94 ? -0.954 -7.640 15.434 1.00 96.19 94 ARG A O 1
ATOM 723 N N . VAL A 1 95 ? 0.098 -8.023 17.385 1.00 95.62 95 VAL A N 1
ATOM 724 C CA . VAL A 1 95 ? -0.681 -9.227 17.741 1.00 95.62 95 VAL A CA 1
ATOM 725 C C . VAL A 1 95 ? -2.186 -8.932 17.769 1.00 95.62 95 VAL A C 1
ATOM 727 O O . VAL A 1 95 ? -2.967 -9.649 17.160 1.00 95.62 95 VAL A O 1
ATOM 730 N N . ALA A 1 96 ? -2.612 -7.824 18.379 1.00 96.00 96 ALA A N 1
ATOM 731 C CA . ALA A 1 96 ? -4.031 -7.453 18.369 1.00 96.00 96 ALA A CA 1
ATOM 732 C C . ALA A 1 96 ? -4.568 -7.152 16.952 1.00 96.00 96 ALA A C 1
ATOM 734 O O . ALA A 1 96 ? -5.733 -7.404 16.664 1.00 96.00 96 ALA A O 1
ATOM 735 N N . ILE A 1 97 ? -3.739 -6.611 16.053 1.00 97.19 97 ILE A N 1
ATOM 736 C CA . ILE A 1 97 ? -4.118 -6.364 14.653 1.00 97.19 97 ILE A CA 1
ATOM 737 C C . ILE A 1 97 ? -4.251 -7.684 13.880 1.00 97.19 97 ILE A C 1
ATOM 739 O O . ILE A 1 97 ? -5.165 -7.813 13.066 1.00 97.19 97 ILE A O 1
ATOM 743 N N . THR A 1 98 ? -3.388 -8.677 14.127 1.00 95.56 98 THR A N 1
ATOM 744 C CA . THR A 1 98 ? -3.463 -9.979 13.436 1.00 95.56 98 THR A CA 1
ATOM 745 C C . THR A 1 98 ? -4.715 -10.771 13.810 1.00 95.56 98 THR A C 1
ATOM 747 O O . THR A 1 98 ? -5.218 -11.532 12.983 1.00 95.56 98 THR A O 1
ATOM 750 N N . GLU A 1 99 ? -5.264 -10.546 15.004 1.00 95.75 99 GLU A N 1
ATOM 751 C CA . GLU A 1 99 ? -6.542 -11.109 15.461 1.00 95.75 99 GLU A CA 1
ATOM 752 C C . GLU A 1 99 ? -7.770 -10.475 14.774 1.00 95.75 99 GLU A C 1
ATOM 754 O O . GLU A 1 99 ? -8.870 -11.024 14.844 1.00 95.75 99 GLU A O 1
ATOM 759 N N . VAL A 1 100 ? -7.598 -9.351 14.064 1.00 96.62 100 VAL A N 1
ATOM 760 C CA . VAL A 1 100 ? -8.675 -8.617 13.379 1.00 96.62 100 VAL A CA 1
ATOM 761 C C . VAL A 1 100 ? -8.368 -8.497 11.871 1.00 96.62 100 VAL A C 1
ATOM 763 O O . VAL A 1 100 ? -8.090 -7.410 11.358 1.00 96.62 100 VAL A O 1
ATOM 766 N N . PRO A 1 101 ? -8.439 -9.604 11.102 1.00 92.69 101 PRO A N 1
ATOM 767 C CA . PRO A 1 101 ? -7.940 -9.670 9.721 1.00 92.69 101 PRO A CA 1
ATOM 768 C C . PRO A 1 101 ? -8.671 -8.749 8.731 1.00 92.69 101 PRO A C 1
ATOM 770 O O . PRO A 1 101 ? -8.134 -8.422 7.671 1.00 92.69 101 PRO A O 1
ATOM 773 N N . VAL A 1 102 ? -9.887 -8.303 9.061 1.00 96.44 102 VAL A N 1
ATOM 774 C CA . VAL A 1 102 ? -10.645 -7.340 8.246 1.00 96.44 102 VAL A CA 1
ATOM 775 C C . VAL A 1 102 ? -9.928 -5.989 8.118 1.00 96.44 102 VAL A C 1
ATOM 777 O O . VAL A 1 102 ? -10.047 -5.359 7.073 1.00 96.44 102 VAL A O 1
ATOM 780 N N . ILE A 1 103 ? -9.085 -5.599 9.091 1.00 98.06 103 ILE A N 1
ATOM 781 C CA . ILE A 1 103 ? -8.268 -4.371 9.021 1.00 98.06 103 ILE A CA 1
ATOM 782 C C . ILE A 1 103 ? -7.457 -4.326 7.721 1.00 98.06 103 ILE A C 1
ATOM 784 O O . ILE A 1 103 ? -7.428 -3.304 7.037 1.00 98.06 103 ILE A O 1
ATOM 788 N N . LEU A 1 104 ? -6.812 -5.438 7.358 1.00 97.25 104 LEU A N 1
ATOM 789 C CA . LEU A 1 104 ? -5.945 -5.506 6.178 1.00 97.25 104 LEU A CA 1
ATOM 790 C C . LEU A 1 104 ? -6.746 -5.455 4.874 1.00 97.25 104 LEU A C 1
ATOM 792 O O . LEU A 1 104 ? -6.316 -4.815 3.913 1.00 97.25 104 LEU A O 1
ATOM 796 N N . LYS A 1 105 ? -7.927 -6.086 4.858 1.00 96.38 105 LYS A N 1
ATOM 797 C CA . LYS A 1 105 ? -8.847 -6.050 3.714 1.00 96.38 105 LYS A CA 1
ATOM 798 C C . LYS A 1 105 ? -9.373 -4.637 3.475 1.00 96.38 105 LYS A C 1
ATOM 800 O O . LYS A 1 105 ? -9.319 -4.152 2.347 1.00 96.38 105 LYS A O 1
ATOM 805 N N . ASP A 1 106 ? -9.808 -3.957 4.532 1.00 98.06 106 ASP A N 1
ATOM 806 C CA . ASP A 1 106 ? -10.329 -2.592 4.448 1.00 98.06 106 ASP A CA 1
ATOM 807 C C . ASP A 1 106 ? -9.243 -1.587 4.042 1.00 98.06 106 ASP A C 1
ATOM 809 O O . ASP A 1 106 ? -9.485 -0.716 3.206 1.00 98.06 106 ASP A O 1
ATOM 813 N N . ILE A 1 107 ? -8.013 -1.757 4.547 1.00 97.88 107 ILE A N 1
ATOM 814 C CA . ILE A 1 107 ? -6.847 -0.969 4.121 1.00 97.88 107 ILE A CA 1
ATOM 815 C C . ILE A 1 107 ? -6.601 -1.120 2.616 1.00 97.88 107 ILE A C 1
ATOM 817 O O . ILE A 1 107 ? -6.444 -0.117 1.921 1.00 97.88 107 ILE A O 1
ATOM 821 N N . CYS A 1 108 ? -6.603 -2.346 2.084 1.00 97.44 108 CYS A N 1
ATOM 822 C CA . CYS A 1 108 ? -6.396 -2.560 0.649 1.00 97.44 108 CYS A CA 1
ATOM 823 C C . CYS A 1 108 ? -7.566 -2.012 -0.183 1.00 97.44 108 CYS A C 1
ATOM 825 O O . CYS A 1 108 ? -7.352 -1.435 -1.250 1.00 97.44 108 CYS A O 1
ATOM 827 N N . ARG A 1 109 ? -8.800 -2.093 0.330 1.00 97.38 109 ARG A N 1
ATOM 828 C CA . ARG A 1 109 ? -9.992 -1.550 -0.334 1.00 97.38 109 ARG A CA 1
ATOM 829 C C . ARG A 1 109 ? -9.948 -0.030 -0.493 1.00 97.38 109 ARG A C 1
ATOM 831 O O . ARG A 1 109 ? -10.398 0.463 -1.523 1.00 97.38 109 ARG A O 1
ATOM 838 N N . ILE A 1 110 ? -9.357 0.714 0.446 1.00 98.25 110 ILE A N 1
ATOM 839 C CA . ILE A 1 110 ? -9.124 2.162 0.276 1.00 98.25 110 ILE A CA 1
ATOM 840 C C . ILE A 1 110 ? -8.296 2.443 -0.984 1.00 98.25 110 ILE A C 1
ATOM 842 O O . ILE A 1 110 ? -8.651 3.322 -1.770 1.00 98.25 110 ILE A O 1
ATOM 846 N N . LEU A 1 111 ? -7.237 1.660 -1.211 1.00 98.50 111 LEU A N 1
ATOM 847 C CA . LEU A 1 111 ? -6.299 1.860 -2.321 1.00 98.50 111 LEU A CA 1
ATOM 848 C C . LEU A 1 111 ? -6.937 1.644 -3.704 1.00 98.50 111 LEU A C 1
ATOM 850 O O . LEU A 1 111 ? -6.349 2.011 -4.720 1.00 98.50 111 LEU A O 1
ATOM 854 N N . TYR A 1 112 ? -8.135 1.056 -3.774 1.00 97.81 112 TYR A N 1
ATOM 855 C CA . TYR A 1 112 ? -8.928 0.990 -5.004 1.00 97.81 112 TYR A CA 1
ATOM 856 C C . TYR A 1 112 ? -9.370 2.384 -5.487 1.00 97.81 112 TYR A C 1
ATOM 858 O O . TYR A 1 112 ? -9.430 2.644 -6.691 1.00 97.81 112 TYR A O 1
ATOM 866 N N . TYR A 1 113 ? -9.617 3.323 -4.570 1.00 97.81 113 TYR A N 1
ATOM 867 C CA . TYR A 1 113 ? -10.027 4.690 -4.888 1.00 97.81 113 TYR A CA 1
ATOM 868 C C . TYR A 1 113 ? -8.809 5.564 -5.218 1.00 97.81 113 TYR A C 1
ATOM 870 O O . TYR A 1 113 ? -8.396 6.433 -4.449 1.00 97.81 113 TYR A O 1
ATOM 878 N N . LYS A 1 114 ? -8.223 5.344 -6.403 1.00 96.69 114 LYS A N 1
ATOM 879 C CA . LYS A 1 114 ? -6.966 5.978 -6.856 1.00 96.69 114 LYS A CA 1
ATOM 880 C C . LYS A 1 114 ? -6.964 7.516 -6.785 1.00 96.69 114 LYS A C 1
ATOM 882 O O . LYS A 1 114 ? -5.912 8.105 -6.569 1.00 96.69 114 LYS A O 1
ATOM 887 N N . HIS A 1 115 ? -8.130 8.152 -6.930 1.00 96.44 115 HIS A N 1
ATOM 888 C CA . HIS A 1 115 ? -8.300 9.611 -6.886 1.00 96.44 115 HIS A CA 1
ATOM 889 C C . HIS A 1 115 ? -8.123 10.217 -5.480 1.00 96.44 115 HIS A C 1
ATOM 891 O O . HIS A 1 115 ? -7.866 11.413 -5.351 1.00 96.44 115 HIS A O 1
ATOM 897 N N . LEU A 1 116 ? -8.220 9.414 -4.414 1.00 97.56 116 LEU A N 1
ATOM 898 C CA . LEU A 1 116 ? -7.994 9.849 -3.032 1.00 97.56 116 LEU A CA 1
ATOM 899 C C . LEU A 1 116 ? -6.497 9.814 -2.679 1.00 97.56 116 LEU A C 1
ATOM 901 O O . LEU A 1 116 ? -6.096 9.251 -1.661 1.00 97.56 116 LEU A O 1
ATOM 905 N N . THR A 1 117 ? -5.649 10.424 -3.512 1.00 97.00 117 THR A N 1
ATOM 906 C CA . THR A 1 117 ? -4.182 10.262 -3.488 1.00 97.00 117 THR A CA 1
ATOM 907 C C . THR A 1 117 ? -3.561 10.525 -2.114 1.00 97.00 117 THR A C 1
ATOM 909 O O . THR A 1 117 ? -2.710 9.762 -1.669 1.00 97.00 117 THR A O 1
ATOM 912 N N . ARG A 1 118 ? -4.025 11.548 -1.380 1.00 96.56 118 ARG A N 1
ATOM 913 C CA . ARG A 1 118 ? -3.519 11.856 -0.026 1.00 96.56 118 ARG A CA 1
ATOM 914 C C . ARG A 1 118 ? -3.885 10.789 1.012 1.00 96.56 118 ARG A C 1
ATOM 916 O O . ARG A 1 118 ? -3.049 10.456 1.850 1.00 96.56 118 ARG A O 1
ATOM 923 N N . LEU A 1 119 ? -5.101 10.238 0.951 1.00 98.19 119 LEU A N 1
ATOM 924 C CA . LEU A 1 119 ? -5.490 9.102 1.793 1.00 98.19 119 LEU A CA 1
ATOM 925 C C . LEU A 1 119 ? -4.674 7.860 1.405 1.00 98.19 119 LEU A C 1
ATOM 927 O O . LEU A 1 119 ? -4.204 7.143 2.287 1.00 98.19 119 LEU A O 1
ATOM 931 N N . ASN A 1 120 ? -4.427 7.645 0.111 1.00 98.69 120 ASN A N 1
ATOM 932 C CA . ASN A 1 120 ? -3.579 6.551 -0.363 1.00 98.69 120 ASN A CA 1
ATOM 933 C C . ASN A 1 120 ? -2.135 6.688 0.147 1.00 98.69 120 ASN A C 1
ATOM 935 O O . ASN A 1 120 ? -1.581 5.691 0.596 1.00 98.69 120 ASN A O 1
ATOM 939 N N . CYS A 1 121 ? -1.550 7.893 0.204 1.00 98.62 121 CYS A N 1
ATOM 940 C CA . CYS A 1 121 ? -0.224 8.096 0.811 1.00 98.62 121 CYS A CA 1
ATOM 941 C C . CYS A 1 121 ? -0.188 7.614 2.266 1.00 98.62 121 CYS A C 1
ATOM 943 O O . CYS A 1 121 ? 0.700 6.857 2.655 1.00 98.62 121 CYS A O 1
ATOM 945 N N . VAL A 1 122 ? -1.178 8.016 3.067 1.00 98.56 122 VAL A N 1
ATOM 946 C CA . VAL A 1 122 ? -1.281 7.592 4.471 1.00 98.56 122 VAL A CA 1
ATOM 947 C C . VAL A 1 122 ? -1.488 6.080 4.572 1.00 98.56 122 VAL A C 1
ATOM 949 O O . VAL A 1 122 ? -0.838 5.425 5.379 1.00 98.56 122 VAL A O 1
ATOM 952 N N . THR A 1 123 ? -2.332 5.512 3.716 1.00 98.81 123 THR A N 1
ATOM 953 C CA . THR A 1 123 ? -2.655 4.079 3.709 1.00 98.81 123 THR A CA 1
ATOM 954 C C . THR A 1 123 ? -1.442 3.223 3.331 1.00 98.81 123 THR A C 1
ATOM 956 O O . THR A 1 123 ? -1.163 2.223 3.992 1.00 98.81 123 THR A O 1
ATOM 959 N N . VAL A 1 124 ? -0.653 3.638 2.334 1.00 98.81 124 VAL A N 1
ATOM 960 C CA . VAL A 1 124 ? 0.600 2.961 1.957 1.00 98.81 124 VAL A CA 1
ATOM 961 C C . VAL A 1 124 ? 1.650 3.081 3.067 1.00 98.81 124 VAL A C 1
ATOM 963 O O . VAL A 1 124 ? 2.345 2.108 3.353 1.00 98.81 124 VAL A O 1
ATOM 966 N N . GLN A 1 125 ? 1.735 4.220 3.763 1.00 98.19 125 GLN A N 1
ATOM 967 C CA . GLN A 1 125 ? 2.590 4.348 4.953 1.00 98.19 125 GLN A CA 1
ATOM 968 C C . GLN A 1 125 ? 2.169 3.385 6.072 1.00 98.19 125 GLN A C 1
ATOM 970 O O . GLN A 1 125 ? 3.029 2.800 6.727 1.00 98.19 125 GLN A O 1
ATOM 975 N N . THR A 1 126 ? 0.866 3.188 6.283 1.00 98.62 126 THR A N 1
ATOM 976 C CA . THR A 1 126 ? 0.345 2.203 7.243 1.00 98.62 126 THR A CA 1
ATOM 977 C C . THR A 1 126 ? 0.714 0.776 6.839 1.00 98.62 126 THR A C 1
ATOM 979 O O . THR A 1 126 ? 1.239 0.036 7.668 1.00 98.62 126 THR A O 1
ATOM 982 N N . CYS A 1 127 ? 0.541 0.407 5.564 1.00 98.56 127 CYS A N 1
ATOM 983 C CA . CYS A 1 127 ? 0.967 -0.900 5.043 1.00 98.56 127 CYS A CA 1
ATOM 984 C C . CYS A 1 127 ? 2.473 -1.124 5.245 1.00 98.56 127 CYS A C 1
ATOM 986 O O . CYS A 1 127 ? 2.903 -2.174 5.718 1.00 98.56 127 CYS A O 1
ATOM 988 N N . SER A 1 128 ? 3.280 -0.105 4.949 1.00 97.56 128 SER A N 1
ATOM 989 C CA . SER A 1 128 ? 4.729 -0.132 5.145 1.00 97.56 128 SER A CA 1
ATOM 990 C C . SER A 1 128 ? 5.118 -0.320 6.619 1.00 97.56 128 SER A C 1
ATOM 992 O O . SER A 1 128 ? 6.060 -1.056 6.926 1.00 97.56 128 SER A O 1
ATOM 994 N N . ALA A 1 129 ? 4.379 0.289 7.552 1.00 96.88 129 ALA A N 1
ATOM 995 C CA . ALA A 1 129 ? 4.604 0.114 8.986 1.00 96.88 129 ALA A CA 1
ATOM 996 C C . ALA A 1 129 ? 4.237 -1.296 9.473 1.00 96.88 129 ALA A C 1
ATOM 998 O O . ALA A 1 129 ? 4.923 -1.833 10.335 1.00 96.88 129 ALA A O 1
ATOM 999 N N . PHE A 1 130 ? 3.222 -1.938 8.887 1.00 97.94 130 PHE A N 1
ATOM 1000 C CA . PHE A 1 130 ? 2.912 -3.347 9.159 1.00 97.94 130 PHE A CA 1
ATOM 1001 C C . PHE A 1 130 ? 4.000 -4.311 8.685 1.00 97.94 130 PHE A C 1
ATOM 1003 O O . PHE A 1 130 ? 4.166 -5.376 9.272 1.00 97.94 130 PHE A O 1
ATOM 1010 N N . CYS A 1 131 ? 4.799 -3.924 7.687 1.00 97.38 131 CYS A N 1
ATOM 1011 C CA . CYS A 1 131 ? 5.876 -4.758 7.155 1.00 97.38 131 CYS A CA 1
ATOM 1012 C C . CYS A 1 131 ? 7.066 -4.956 8.116 1.00 97.38 131 CYS A C 1
ATOM 1014 O O . CYS A 1 131 ? 8.071 -5.529 7.712 1.00 97.38 131 CYS A O 1
ATOM 1016 N N . VAL A 1 132 ? 6.998 -4.496 9.371 1.00 95.81 132 VAL A N 1
ATOM 1017 C CA . VAL A 1 132 ? 7.958 -4.895 10.424 1.00 95.81 132 VAL A CA 1
ATOM 1018 C C . VAL A 1 132 ? 7.681 -6.301 10.976 1.00 95.81 132 VAL A C 1
ATOM 1020 O O . VAL A 1 132 ? 8.463 -6.804 11.776 1.00 95.81 132 VAL A O 1
ATOM 1023 N N . ASP A 1 133 ? 6.578 -6.931 10.566 1.00 96.19 133 ASP A N 1
ATOM 1024 C CA . ASP A 1 133 ? 6.148 -8.260 10.995 1.00 96.19 133 ASP A CA 1
ATOM 1025 C C . ASP A 1 133 ? 5.867 -9.162 9.785 1.00 96.19 133 ASP A C 1
ATOM 1027 O O . ASP A 1 133 ? 5.131 -8.791 8.868 1.00 96.19 133 ASP A O 1
ATOM 1031 N N . GLN A 1 134 ? 6.461 -10.358 9.778 1.00 96.19 134 GLN A N 1
ATOM 1032 C CA . GLN A 1 134 ? 6.419 -11.252 8.619 1.00 96.19 134 GLN A CA 1
ATOM 1033 C C . GLN A 1 134 ? 5.021 -11.822 8.343 1.00 96.19 134 GLN A C 1
ATOM 1035 O O . GLN A 1 134 ? 4.647 -12.072 7.188 1.00 96.19 134 GLN A O 1
ATOM 1040 N N . TRP A 1 135 ? 4.224 -12.015 9.395 1.00 96.25 135 TRP A N 1
ATOM 1041 C CA . TRP A 1 135 ? 2.855 -12.478 9.241 1.00 96.25 135 TRP A CA 1
ATOM 1042 C C . TRP A 1 135 ? 2.003 -11.395 8.587 1.00 96.25 135 TRP A C 1
ATOM 1044 O O . TRP A 1 135 ? 1.333 -11.666 7.590 1.00 96.25 135 TRP A O 1
ATOM 1054 N N . LEU A 1 136 ? 2.102 -10.152 9.065 1.00 97.62 136 LEU A N 1
ATOM 1055 C CA . LEU A 1 136 ? 1.416 -9.015 8.452 1.00 97.62 136 LEU A CA 1
ATOM 1056 C C . LEU A 1 136 ? 1.859 -8.769 7.002 1.00 97.62 136 LEU A C 1
ATOM 1058 O O . LEU A 1 136 ? 0.997 -8.509 6.164 1.00 97.62 136 LEU A O 1
ATOM 1062 N N . GLN A 1 137 ? 3.149 -8.918 6.664 1.00 97.75 137 GLN A N 1
ATOM 1063 C CA . GLN A 1 137 ? 3.608 -8.871 5.264 1.00 97.75 137 GLN A CA 1
ATOM 1064 C C . GLN A 1 137 ? 2.851 -9.887 4.392 1.00 97.75 137 GLN A C 1
ATOM 1066 O O . GLN A 1 137 ? 2.330 -9.555 3.328 1.00 97.75 137 GLN A O 1
ATOM 1071 N N . THR A 1 138 ? 2.757 -11.133 4.860 1.00 97.25 138 THR A N 1
ATOM 1072 C CA . THR A 1 13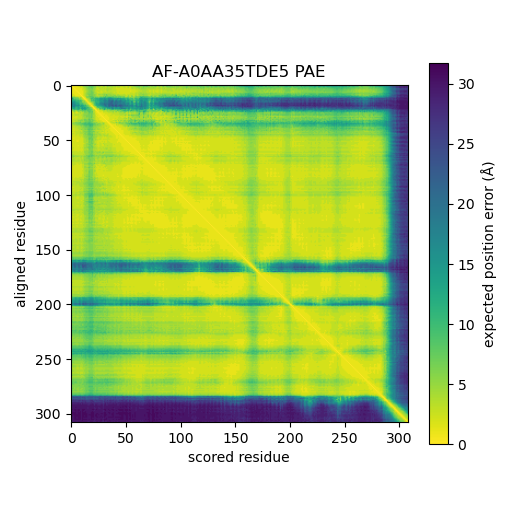8 ? 2.101 -12.221 4.121 1.00 97.25 138 THR A CA 1
ATOM 1073 C C . THR A 1 138 ? 0.598 -11.980 3.987 1.00 97.25 138 THR A C 1
ATOM 1075 O O . THR A 1 138 ? 0.024 -12.176 2.918 1.00 97.25 138 THR A O 1
ATOM 1078 N N . GLN A 1 139 ? -0.050 -11.493 5.044 1.00 97.44 139 GLN A N 1
ATOM 1079 C CA . GLN A 1 139 ? -1.476 -11.180 4.999 1.00 97.44 139 GLN A CA 1
ATOM 1080 C C . GLN A 1 139 ? -1.784 -9.970 4.104 1.00 97.44 139 GLN A C 1
ATOM 1082 O O . GLN A 1 139 ? -2.812 -9.967 3.432 1.00 97.44 139 GLN A O 1
ATOM 1087 N N . LEU A 1 140 ? -0.894 -8.976 4.023 1.00 98.12 140 LEU A N 1
ATOM 1088 C CA . LEU A 1 140 ? -1.017 -7.870 3.068 1.00 98.12 140 LEU A CA 1
ATOM 1089 C C . LEU A 1 140 ? -0.890 -8.342 1.613 1.00 98.12 140 LEU A C 1
ATOM 1091 O O . LEU A 1 140 ? -1.646 -7.876 0.760 1.00 98.12 140 LEU A O 1
ATOM 1095 N N . LEU A 1 141 ? 0.014 -9.289 1.327 1.00 97.25 141 LEU A N 1
ATOM 1096 C CA . LEU A 1 141 ? 0.080 -9.937 0.012 1.00 97.25 141 LEU A CA 1
ATOM 1097 C C . LEU A 1 141 ? -1.256 -10.615 -0.322 1.00 97.25 141 LEU A C 1
ATOM 1099 O O . LEU A 1 141 ? -1.819 -10.359 -1.384 1.00 97.25 141 LEU A O 1
ATOM 1103 N N . HIS A 1 142 ? -1.795 -11.419 0.599 1.00 96.00 142 HIS A N 1
ATOM 1104 C CA . HIS A 1 142 ? -3.070 -12.114 0.397 1.00 96.00 142 HIS A CA 1
ATOM 1105 C C . HIS A 1 142 ? -4.276 -11.168 0.298 1.00 96.00 142 HIS A C 1
ATOM 1107 O O . HIS A 1 142 ? -5.244 -11.483 -0.387 1.00 96.00 142 HIS A O 1
ATOM 1113 N N . ALA A 1 143 ? -4.220 -9.999 0.940 1.00 96.75 143 ALA A N 1
ATOM 1114 C CA . ALA A 1 143 ? -5.216 -8.939 0.790 1.00 96.75 143 ALA A CA 1
ATOM 1115 C C . ALA A 1 143 ? -5.099 -8.182 -0.551 1.00 96.75 143 ALA A C 1
ATOM 1117 O O . ALA A 1 143 ? -5.895 -7.284 -0.816 1.00 96.75 143 ALA A O 1
ATOM 1118 N N . GLY A 1 144 ? -4.128 -8.542 -1.399 1.00 97.00 144 GLY A N 1
ATOM 1119 C CA . GLY A 1 144 ? -3.951 -8.006 -2.744 1.00 97.00 144 GLY A CA 1
ATOM 1120 C C . GLY A 1 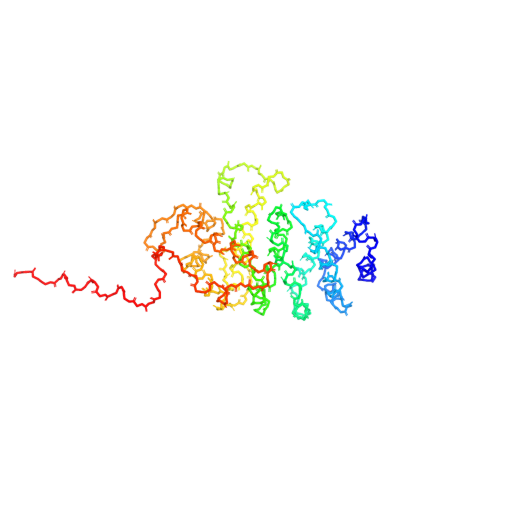144 ? -3.173 -6.699 -2.816 1.00 97.00 144 GLY A C 1
ATOM 1121 O O . GLY A 1 144 ? -3.231 -6.034 -3.847 1.00 97.00 144 GLY A O 1
ATOM 1122 N N . LEU A 1 145 ? -2.431 -6.312 -1.770 1.00 98.44 145 LEU A N 1
ATOM 1123 C CA . LEU A 1 145 ? -1.762 -5.006 -1.680 1.00 98.44 145 LEU A CA 1
ATOM 1124 C C . LEU A 1 145 ? -0.966 -4.636 -2.947 1.00 98.44 145 LEU A C 1
ATOM 1126 O O . LEU A 1 145 ? -1.070 -3.505 -3.431 1.00 98.44 145 LEU A O 1
ATOM 1130 N N . LEU A 1 146 ? -0.202 -5.587 -3.501 1.00 97.75 146 LEU A N 1
ATOM 1131 C CA . LEU A 1 146 ? 0.623 -5.376 -4.699 1.00 97.75 146 LEU A CA 1
ATOM 1132 C C . LEU A 1 146 ? -0.204 -4.976 -5.925 1.00 97.75 146 LEU A C 1
ATOM 1134 O O . LEU A 1 146 ? 0.239 -4.133 -6.705 1.00 97.75 146 LEU A O 1
ATOM 1138 N N . TRP A 1 147 ? -1.424 -5.501 -6.063 1.00 97.69 147 TRP A N 1
ATOM 1139 C CA . TRP A 1 147 ? -2.335 -5.145 -7.153 1.00 97.69 147 TRP A CA 1
ATOM 1140 C C . TRP A 1 147 ? -2.665 -3.666 -7.143 1.00 97.69 147 TRP A C 1
ATOM 1142 O O . TRP A 1 147 ? -2.861 -3.089 -8.202 1.00 97.69 147 TRP A O 1
ATOM 1152 N N . HIS A 1 148 ? -2.685 -3.032 -5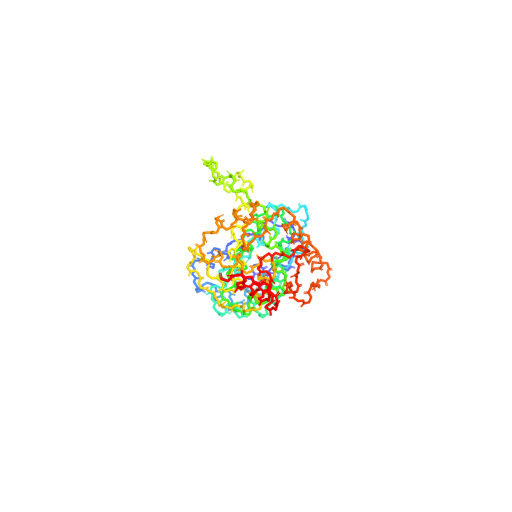.972 1.00 98.06 148 HIS A N 1
ATOM 1153 C CA . HIS A 1 148 ? -2.964 -1.610 -5.847 1.00 98.06 148 HIS A CA 1
ATOM 1154 C C . HIS A 1 148 ? -1.699 -0.763 -5.988 1.00 98.06 148 HIS A C 1
ATOM 1156 O O . HIS A 1 148 ? -1.628 0.103 -6.859 1.00 98.06 148 HIS A O 1
ATOM 1162 N N . ILE A 1 149 ? -0.693 -1.005 -5.143 1.00 98.31 149 ILE A N 1
ATOM 1163 C CA . ILE A 1 149 ? 0.421 -0.060 -4.986 1.00 98.31 149 ILE A CA 1
ATOM 1164 C C . ILE A 1 149 ? 1.358 -0.033 -6.193 1.00 98.31 149 ILE A C 1
ATOM 1166 O O . ILE A 1 149 ? 1.910 1.017 -6.514 1.00 98.31 149 ILE A O 1
ATOM 1170 N N . LEU A 1 150 ? 1.496 -1.150 -6.915 1.00 97.75 150 LEU A N 1
ATOM 1171 C CA . LEU A 1 150 ? 2.338 -1.193 -8.110 1.00 97.75 150 LEU A CA 1
ATOM 1172 C C . LEU A 1 150 ? 1.767 -0.351 -9.253 1.00 97.75 150 LEU A C 1
ATOM 1174 O O . LEU A 1 150 ? 2.527 0.159 -10.068 1.00 97.75 150 LEU A O 1
ATOM 1178 N N . GLN A 1 151 ? 0.453 -0.122 -9.286 1.00 97.75 151 GLN A N 1
ATOM 1179 C CA . GLN A 1 151 ? -0.148 0.769 -10.278 1.00 97.75 151 GLN A CA 1
ATOM 1180 C C . GLN A 1 151 ? 0.218 2.241 -10.030 1.00 97.75 151 GLN A C 1
ATOM 1182 O O . GLN A 1 151 ? 0.310 3.015 -10.977 1.00 97.75 151 GLN A O 1
ATOM 1187 N N . PHE A 1 152 ? 0.468 2.644 -8.776 1.00 98.31 152 PHE A N 1
ATOM 1188 C CA . PHE A 1 152 ? 0.870 4.020 -8.459 1.00 98.31 152 PHE A CA 1
ATOM 1189 C C . PHE A 1 152 ? 2.301 4.342 -8.894 1.00 98.31 152 PHE A C 1
ATOM 1191 O O . PHE A 1 152 ? 2.605 5.497 -9.176 1.00 98.31 152 PHE A O 1
ATOM 1198 N N . VAL A 1 153 ? 3.163 3.326 -8.988 1.00 97.19 153 VAL A N 1
ATOM 1199 C CA . VAL A 1 153 ? 4.553 3.454 -9.454 1.00 97.19 153 VAL A CA 1
ATOM 1200 C C . VAL A 1 153 ? 4.624 4.065 -10.855 1.00 97.19 153 VAL A C 1
ATOM 1202 O O . VAL A 1 153 ? 5.533 4.844 -11.137 1.00 97.19 153 VAL A O 1
ATOM 1205 N N . PHE A 1 154 ? 3.648 3.747 -11.709 1.00 95.56 154 PHE A N 1
ATOM 1206 C CA . PHE A 1 154 ? 3.590 4.198 -13.102 1.00 95.56 154 PHE A CA 1
ATOM 1207 C C . PHE A 1 154 ? 2.974 5.588 -13.298 1.00 95.56 154 PHE A C 1
ATOM 1209 O O . PHE A 1 154 ? 2.828 6.038 -14.429 1.00 95.56 154 PHE A O 1
ATOM 1216 N N . ASN A 1 155 ? 2.629 6.275 -12.204 1.00 95.50 155 ASN A N 1
ATOM 1217 C CA . ASN A 1 155 ? 2.192 7.674 -12.223 1.00 95.50 155 ASN A CA 1
ATOM 1218 C C . ASN A 1 155 ? 3.322 8.646 -11.854 1.00 95.50 155 ASN A C 1
ATOM 1220 O O . ASN A 1 155 ? 3.070 9.839 -11.696 1.00 95.50 155 ASN A O 1
ATOM 1224 N N . TYR A 1 156 ? 4.543 8.141 -11.655 1.00 96.62 156 TYR A N 1
ATOM 1225 C CA . TYR A 1 156 ? 5.690 8.968 -11.311 1.00 96.62 156 TYR A CA 1
ATOM 1226 C C . TYR A 1 156 ? 6.192 9.743 -12.530 1.00 96.62 156 TYR A C 1
ATOM 1228 O O . TYR A 1 156 ? 6.561 9.153 -13.546 1.00 96.62 156 TYR A O 1
ATOM 1236 N N . ASP A 1 157 ? 6.264 11.061 -12.386 1.00 94.62 157 ASP A N 1
ATOM 1237 C CA . ASP A 1 157 ? 6.830 11.973 -13.372 1.00 94.62 157 ASP A CA 1
ATOM 1238 C C . ASP A 1 157 ? 8.160 12.530 -12.854 1.00 94.62 157 ASP A C 1
ATOM 1240 O O . ASP A 1 157 ? 8.197 13.407 -11.987 1.00 94.62 157 ASP A O 1
ATOM 1244 N N . TYR A 1 158 ? 9.263 12.015 -13.396 1.00 92.12 158 TYR A N 1
ATOM 1245 C CA . TYR A 1 158 ? 10.612 12.437 -13.020 1.00 92.12 158 TYR A CA 1
ATOM 1246 C C . TYR A 1 158 ? 10.956 13.856 -13.504 1.00 92.12 158 TYR A C 1
ATOM 1248 O O . TYR A 1 158 ? 11.900 14.456 -12.996 1.00 92.12 158 TYR A O 1
ATOM 1256 N N . THR A 1 159 ? 10.219 14.408 -14.475 1.00 90.69 159 THR A N 1
ATOM 1257 C CA . THR A 1 159 ? 10.513 15.742 -15.025 1.00 90.69 159 THR A CA 1
ATOM 1258 C C . THR A 1 159 ? 10.164 16.857 -14.045 1.00 90.69 159 THR A C 1
ATOM 1260 O O . THR A 1 159 ? 10.793 17.913 -14.079 1.00 90.69 159 THR A O 1
ATOM 1263 N N . LEU A 1 160 ? 9.226 16.609 -13.124 1.00 87.50 160 LEU A N 1
ATOM 1264 C CA . LEU A 1 160 ? 8.901 17.531 -12.038 1.00 87.50 160 LEU A CA 1
ATOM 1265 C C . LEU A 1 160 ? 10.081 17.691 -11.066 1.00 87.50 160 LEU A C 1
ATOM 1267 O O . LEU A 1 160 ? 10.431 18.816 -10.717 1.00 87.50 160 LEU A O 1
ATOM 1271 N N . ASP A 1 161 ? 10.727 16.579 -10.698 1.00 77.88 161 ASP A N 1
ATOM 1272 C CA . ASP A 1 161 ? 11.889 16.576 -9.798 1.00 77.88 161 ASP A CA 1
ATOM 1273 C C . ASP A 1 161 ? 13.107 17.260 -10.451 1.00 77.88 161 ASP A C 1
ATOM 1275 O O . ASP A 1 161 ? 13.860 17.977 -9.794 1.00 77.88 161 ASP A O 1
ATOM 1279 N N . GLU A 1 162 ? 13.302 17.058 -11.758 1.00 84.75 162 GLU A N 1
ATOM 1280 C CA . GLU A 1 162 ? 14.432 17.622 -12.513 1.00 84.75 162 GLU A CA 1
ATOM 1281 C C . GLU A 1 162 ? 14.196 19.067 -12.977 1.00 84.75 162 GLU A C 1
ATOM 1283 O O . GLU A 1 162 ? 15.150 19.789 -13.269 1.00 84.75 162 GLU A O 1
ATOM 1288 N N . GLY A 1 163 ? 12.937 19.506 -13.035 1.00 75.50 163 GLY A N 1
ATOM 1289 C CA . GLY A 1 163 ? 12.546 20.830 -13.516 1.00 75.50 163 GLY A CA 1
ATOM 1290 C C . GLY A 1 163 ? 12.881 21.980 -12.563 1.00 75.50 163 GLY A C 1
ATOM 1291 O O . GLY A 1 163 ? 12.757 23.138 -12.956 1.00 75.50 163 GLY A O 1
ATOM 1292 N N . GLY A 1 164 ? 13.292 21.689 -11.322 1.00 67.12 164 GLY A N 1
ATOM 1293 C CA . GLY A 1 164 ? 13.711 22.696 -10.338 1.00 67.12 164 GLY A CA 1
ATOM 1294 C C . GLY A 1 164 ? 12.603 23.662 -9.899 1.00 67.12 164 GLY A C 1
ATOM 1295 O O . GLY A 1 164 ? 12.895 24.703 -9.312 1.00 67.12 164 GLY A O 1
ATOM 1296 N N . VAL A 1 165 ? 11.339 23.347 -10.196 1.00 70.50 165 VAL A N 1
ATOM 1297 C CA . VAL A 1 165 ? 10.189 24.150 -9.774 1.00 70.50 165 VAL A CA 1
ATOM 1298 C C . VAL A 1 165 ? 9.898 23.827 -8.315 1.00 70.50 165 VAL A C 1
ATOM 1300 O O . VAL A 1 165 ? 9.615 22.678 -7.981 1.00 70.50 165 VAL A O 1
ATOM 1303 N N . GLU A 1 166 ? 9.929 24.838 -7.445 1.00 64.75 166 GLU A N 1
ATOM 1304 C CA . GLU A 1 166 ? 9.441 24.683 -6.076 1.00 64.75 166 GLU A CA 1
ATOM 1305 C C . GLU A 1 166 ? 7.964 24.289 -6.121 1.00 64.75 166 GLU A C 1
ATOM 1307 O O . GLU A 1 166 ? 7.093 25.074 -6.503 1.00 64.75 166 GLU A O 1
ATOM 1312 N N . SER A 1 167 ? 7.679 23.043 -5.759 1.00 65.50 167 SER A N 1
ATOM 1313 C CA . SER A 1 167 ? 6.323 22.530 -5.703 1.00 65.50 167 SER A CA 1
ATOM 1314 C C . SER A 1 167 ? 6.042 21.978 -4.310 1.00 65.50 167 SER A C 1
ATOM 1316 O O . SER A 1 167 ? 6.930 21.475 -3.626 1.00 65.50 167 SER A O 1
ATOM 1318 N N . SER A 1 168 ? 4.811 22.177 -3.841 1.00 66.50 168 SER A N 1
ATOM 1319 C CA . SER A 1 168 ? 4.384 21.734 -2.516 1.00 66.50 168 SER A CA 1
ATOM 1320 C C . SER A 1 168 ? 3.242 20.736 -2.648 1.00 66.50 168 SER A C 1
ATOM 1322 O O . SER A 1 168 ? 2.359 20.907 -3.497 1.00 66.50 168 SER A O 1
ATOM 1324 N N . ASP A 1 169 ? 3.194 19.761 -1.738 1.00 65.50 169 ASP A N 1
ATOM 1325 C CA . ASP A 1 169 ? 2.103 18.780 -1.611 1.00 65.50 169 ASP A CA 1
ATOM 1326 C C . ASP A 1 169 ? 0.707 19.426 -1.514 1.00 65.50 169 ASP A C 1
ATOM 1328 O O . ASP A 1 169 ? -0.320 18.778 -1.754 1.00 65.50 169 ASP A O 1
ATOM 1332 N N . GLN A 1 170 ? 0.634 20.702 -1.121 1.00 67.69 170 GLN A N 1
ATOM 1333 C CA . GLN A 1 170 ? -0.624 21.421 -0.949 1.00 67.69 170 GLN A CA 1
ATOM 1334 C C . GLN A 1 170 ? -1.220 21.901 -2.275 1.00 67.69 170 GLN A C 1
ATOM 1336 O O . GLN A 1 170 ? -2.446 21.870 -2.409 1.00 67.69 170 GLN A O 1
ATOM 1341 N N . SER A 1 171 ? -0.382 22.290 -3.242 1.00 73.56 171 SER A N 1
ATOM 1342 C CA . SER A 1 171 ? -0.798 22.926 -4.498 1.00 73.56 171 SER A CA 1
ATOM 1343 C C . SER A 1 171 ? -0.618 22.053 -5.743 1.00 73.56 171 SER A C 1
ATOM 1345 O O . SER A 1 171 ? -1.313 22.287 -6.730 1.00 73.56 171 SER A O 1
ATOM 1347 N N . ASN A 1 172 ? 0.257 21.041 -5.710 1.00 85.88 172 ASN A N 1
ATOM 1348 C CA . ASN A 1 172 ? 0.590 20.231 -6.882 1.00 85.88 172 ASN A CA 1
ATOM 1349 C C . ASN A 1 172 ? 0.117 18.775 -6.739 1.00 85.88 172 ASN A C 1
ATOM 1351 O O . ASN A 1 172 ? 0.654 18.005 -5.947 1.00 85.88 172 ASN A O 1
ATOM 1355 N N . GLN A 1 173 ? -0.876 18.373 -7.539 1.00 90.25 173 GLN A N 1
ATOM 1356 C CA . GLN A 1 173 ? -1.378 16.993 -7.541 1.00 90.25 173 GLN A CA 1
ATOM 1357 C C . GLN A 1 173 ? -0.328 15.980 -8.016 1.00 90.25 173 GLN A C 1
ATOM 1359 O O . GLN A 1 173 ? -0.311 14.857 -7.512 1.00 90.25 173 GLN A O 1
ATOM 1364 N N . GLN A 1 174 ? 0.557 16.376 -8.938 1.00 93.62 174 GLN A N 1
ATOM 1365 C CA . GLN A 1 174 ? 1.622 15.508 -9.435 1.00 93.62 174 GLN A CA 1
ATOM 1366 C C . GLN A 1 174 ? 2.693 15.264 -8.367 1.00 93.62 174 GLN A C 1
ATOM 1368 O O . GLN A 1 174 ? 3.187 14.148 -8.260 1.00 93.62 174 GLN A O 1
ATOM 1373 N N . GLU A 1 175 ? 2.988 16.249 -7.513 1.00 92.75 175 GLU A N 1
ATOM 1374 C CA . GLU A 1 175 ? 3.909 16.058 -6.379 1.00 92.75 175 GLU A CA 1
ATOM 1375 C C . GLU A 1 175 ? 3.365 15.000 -5.406 1.00 92.75 175 GLU A C 1
ATOM 1377 O O . GLU A 1 175 ? 4.067 14.064 -5.022 1.00 92.75 175 GLU A O 1
ATOM 1382 N N . VAL A 1 176 ? 2.060 15.059 -5.108 1.00 94.88 176 VAL A N 1
ATOM 1383 C CA . VAL A 1 176 ? 1.391 14.047 -4.275 1.00 94.88 176 VAL A CA 1
ATOM 1384 C C . VAL A 1 176 ? 1.417 12.667 -4.948 1.00 94.88 176 VAL A C 1
ATOM 1386 O O . VAL A 1 176 ? 1.629 11.662 -4.267 1.00 94.88 176 VAL A O 1
ATOM 1389 N N . ALA A 1 177 ? 1.225 12.591 -6.269 1.00 96.38 177 ALA A N 1
ATOM 1390 C CA . ALA A 1 177 ? 1.328 11.339 -7.022 1.00 96.38 177 ALA A CA 1
ATOM 1391 C C . ALA A 1 177 ? 2.760 10.775 -7.013 1.00 96.38 177 ALA A C 1
ATOM 1393 O O . ALA A 1 177 ? 2.945 9.579 -6.777 1.00 96.38 177 ALA A O 1
ATOM 1394 N N . ASN A 1 178 ? 3.772 11.630 -7.171 1.00 96.12 178 ASN A N 1
ATOM 1395 C CA . ASN A 1 178 ? 5.177 11.245 -7.085 1.00 96.12 178 ASN A CA 1
ATOM 1396 C C . ASN A 1 178 ? 5.525 10.734 -5.679 1.00 96.12 178 ASN A C 1
ATOM 1398 O O . ASN A 1 178 ? 6.181 9.702 -5.533 1.00 96.12 178 ASN A O 1
ATOM 1402 N N . ASN A 1 179 ? 5.047 11.405 -4.626 1.00 96.56 179 ASN A N 1
ATOM 1403 C CA . ASN A 1 179 ? 5.197 10.941 -3.248 1.00 96.56 179 ASN A CA 1
ATOM 1404 C C . ASN A 1 179 ? 4.533 9.568 -3.045 1.00 96.56 179 ASN A C 1
ATOM 1406 O O . ASN A 1 179 ? 5.158 8.649 -2.515 1.00 96.56 179 ASN A O 1
ATOM 1410 N N . LEU A 1 180 ? 3.310 9.377 -3.550 1.00 98.19 180 LEU A N 1
ATOM 1411 C CA . LEU A 1 180 ? 2.632 8.081 -3.502 1.00 98.19 180 LEU A CA 1
ATOM 1412 C C . LEU A 1 180 ? 3.428 6.981 -4.223 1.00 98.19 180 LEU A C 1
ATOM 1414 O O . LEU A 1 180 ? 3.520 5.865 -3.708 1.00 98.19 180 LEU A O 1
ATOM 1418 N N . ALA A 1 181 ? 4.042 7.277 -5.369 1.00 98.00 181 ALA A N 1
ATOM 1419 C CA . ALA A 1 181 ? 4.893 6.332 -6.090 1.00 98.00 181 ALA A CA 1
ATOM 1420 C C . ALA A 1 181 ? 6.143 5.939 -5.277 1.00 98.00 181 ALA A C 1
ATOM 1422 O O . ALA A 1 181 ? 6.461 4.750 -5.174 1.00 98.00 181 ALA A O 1
ATOM 1423 N N . ARG A 1 182 ? 6.805 6.907 -4.624 1.00 96.75 182 ARG A N 1
ATOM 1424 C CA . ARG A 1 182 ? 7.946 6.656 -3.718 1.00 96.75 182 ARG A CA 1
ATOM 1425 C C . ARG A 1 182 ? 7.547 5.769 -2.549 1.00 96.75 182 ARG A C 1
ATOM 1427 O O . ARG A 1 182 ? 8.193 4.752 -2.304 1.00 96.75 182 ARG A O 1
ATOM 1434 N N . LEU A 1 183 ? 6.448 6.107 -1.878 1.00 97.44 183 LEU A N 1
ATOM 1435 C CA . LEU A 1 183 ? 5.898 5.305 -0.786 1.00 97.44 183 LEU A CA 1
ATOM 1436 C C . LEU A 1 183 ? 5.547 3.886 -1.249 1.00 97.44 183 LEU A C 1
ATOM 1438 O O . LEU A 1 183 ? 5.799 2.930 -0.519 1.00 97.44 183 LEU A O 1
ATOM 1442 N N . SER A 1 184 ? 5.018 3.737 -2.466 1.00 98.25 184 SER A N 1
ATOM 1443 C CA . SER A 1 184 ? 4.628 2.442 -3.035 1.00 98.25 184 SER A CA 1
ATOM 1444 C C . SER A 1 184 ? 5.829 1.541 -3.313 1.00 98.25 184 SER A C 1
ATOM 1446 O O . SER A 1 184 ? 5.785 0.359 -2.972 1.00 98.25 184 SER A O 1
ATOM 1448 N N . ILE A 1 185 ? 6.928 2.079 -3.854 1.00 96.00 185 ILE A N 1
ATOM 1449 C CA . ILE A 1 185 ? 8.176 1.319 -4.028 1.00 96.00 185 ILE A CA 1
ATOM 1450 C C . ILE A 1 185 ? 8.785 0.933 -2.682 1.00 96.00 185 ILE A C 1
ATOM 1452 O O . ILE A 1 185 ? 9.141 -0.230 -2.493 1.00 96.00 185 ILE A O 1
ATOM 1456 N N . THR A 1 186 ? 8.849 1.860 -1.725 1.00 95.75 186 THR A N 1
ATOM 1457 C CA . THR A 1 186 ? 9.364 1.559 -0.382 1.00 95.75 186 THR A CA 1
ATOM 1458 C C . THR A 1 186 ? 8.520 0.487 0.309 1.00 95.75 186 THR A C 1
ATOM 1460 O O . THR A 1 186 ? 9.064 -0.464 0.864 1.00 95.75 186 THR A O 1
ATOM 1463 N N . CYS A 1 187 ? 7.189 0.584 0.232 1.00 97.38 187 CYS A N 1
ATOM 1464 C CA . CYS A 1 187 ? 6.282 -0.424 0.780 1.00 97.38 187 CYS A CA 1
ATOM 1465 C C . CYS A 1 187 ? 6.443 -1.779 0.076 1.00 97.38 187 CYS A C 1
ATOM 1467 O O . CYS A 1 187 ? 6.432 -2.808 0.740 1.00 97.38 187 CYS A O 1
ATOM 1469 N N . THR A 1 188 ? 6.632 -1.788 -1.247 1.00 97.19 188 THR A N 1
ATOM 1470 C CA . THR A 1 188 ? 6.878 -3.007 -2.035 1.00 97.19 188 THR A CA 1
ATOM 1471 C C . THR A 1 188 ? 8.167 -3.700 -1.595 1.00 97.19 188 THR A C 1
ATOM 1473 O O . THR A 1 188 ? 8.167 -4.905 -1.353 1.00 97.19 188 THR A O 1
ATOM 1476 N N . ALA A 1 189 ? 9.256 -2.945 -1.436 1.00 95.50 189 ALA A N 1
ATOM 1477 C CA . ALA A 1 189 ? 10.523 -3.482 -0.954 1.00 95.50 189 ALA A CA 1
ATOM 1478 C C . ALA A 1 189 ? 10.390 -4.036 0.472 1.00 95.50 189 ALA A C 1
ATOM 1480 O O . ALA A 1 189 ? 10.792 -5.169 0.731 1.00 95.50 189 ALA A O 1
ATOM 1481 N N . ARG A 1 190 ? 9.729 -3.291 1.368 1.00 96.19 190 ARG A N 1
ATOM 1482 C CA . ARG A 1 190 ? 9.477 -3.730 2.747 1.00 96.19 190 ARG A CA 1
ATOM 1483 C C . ARG A 1 190 ? 8.572 -4.952 2.837 1.00 96.19 190 ARG A C 1
ATOM 1485 O O . ARG A 1 190 ? 8.780 -5.784 3.708 1.00 96.19 190 ARG A O 1
ATOM 1492 N N . LEU A 1 191 ? 7.615 -5.119 1.927 1.00 97.00 191 LEU A N 1
ATOM 1493 C CA . LEU A 1 191 ? 6.780 -6.321 1.878 1.00 97.00 191 LEU A CA 1
ATOM 1494 C C . LEU A 1 191 ? 7.618 -7.588 1.630 1.00 97.00 191 LEU A C 1
ATOM 1496 O O . LEU A 1 191 ? 7.294 -8.649 2.153 1.00 97.00 191 LEU A O 1
ATOM 1500 N N . ALA A 1 192 ? 8.696 -7.466 0.852 1.00 95.62 192 ALA A N 1
ATOM 1501 C CA . ALA A 1 192 ? 9.641 -8.544 0.567 1.00 95.62 192 ALA A CA 1
ATOM 1502 C C . ALA A 1 192 ? 10.813 -8.645 1.549 1.00 95.62 192 ALA A C 1
ATOM 1504 O O . ALA A 1 192 ? 11.626 -9.554 1.410 1.00 95.62 192 ALA A O 1
ATOM 1505 N N . GLY A 1 193 ? 10.930 -7.729 2.512 1.00 94.69 193 GLY A N 1
ATOM 1506 C CA . GLY A 1 193 ? 12.101 -7.654 3.383 1.00 94.69 193 GLY A CA 1
ATOM 1507 C C . GLY A 1 193 ? 13.365 -7.125 2.696 1.00 94.69 193 GLY A C 1
ATOM 1508 O O . GLY A 1 193 ? 14.480 -7.371 3.151 1.00 94.69 193 GLY A O 1
ATOM 1509 N N . ILE A 1 194 ? 13.216 -6.410 1.577 1.00 91.75 194 ILE A N 1
ATOM 1510 C CA . ILE A 1 194 ? 14.325 -5.791 0.847 1.00 91.75 194 ILE A CA 1
ATOM 1511 C C . ILE A 1 194 ? 14.625 -4.425 1.468 1.00 91.75 194 ILE A C 1
ATOM 1513 O O . ILE A 1 194 ? 13.756 -3.555 1.541 1.00 91.75 194 ILE A O 1
ATOM 1517 N N . ILE A 1 195 ? 15.883 -4.214 1.851 1.00 85.75 195 ILE A N 1
ATOM 1518 C CA . ILE A 1 195 ? 16.370 -2.922 2.339 1.00 85.75 195 ILE A CA 1
ATOM 1519 C C . ILE A 1 195 ? 16.722 -2.045 1.133 1.00 85.75 195 ILE A C 1
ATOM 1521 O O . ILE A 1 195 ? 17.637 -2.358 0.367 1.00 85.75 195 ILE A O 1
ATOM 1525 N N . VAL A 1 196 ? 15.982 -0.950 0.960 1.00 79.19 196 VAL A N 1
ATOM 1526 C CA . VAL A 1 196 ? 16.249 0.048 -0.086 1.00 79.19 196 VAL A CA 1
ATOM 1527 C C . VAL A 1 196 ? 17.400 0.945 0.361 1.00 79.19 196 VAL A C 1
ATOM 1529 O O . VAL A 1 196 ? 17.505 1.304 1.538 1.00 79.19 196 VAL A O 1
ATOM 1532 N N . VAL A 1 197 ? 18.268 1.331 -0.573 1.00 78.31 197 VAL A N 1
ATOM 1533 C CA . VAL A 1 197 ? 19.373 2.258 -0.280 1.00 78.31 197 VAL A CA 1
ATOM 1534 C C . VAL A 1 197 ? 18.826 3.574 0.269 1.00 78.31 197 VAL A C 1
ATOM 1536 O O . VAL A 1 197 ? 17.916 4.167 -0.304 1.00 78.31 197 VAL A O 1
ATOM 1539 N N . GLY A 1 198 ? 19.406 4.035 1.379 1.00 71.69 198 GLY A N 1
ATOM 1540 C CA . GLY A 1 198 ? 18.987 5.265 2.055 1.00 71.69 198 GLY A CA 1
ATOM 1541 C C . GLY A 1 198 ? 17.796 5.100 3.004 1.00 71.69 198 GLY A C 1
ATOM 1542 O O . GLY A 1 198 ? 17.275 6.105 3.477 1.00 71.69 198 GLY A O 1
ATOM 1543 N N . THR A 1 199 ? 17.367 3.866 3.295 1.00 73.12 199 THR A N 1
ATOM 1544 C CA . THR A 1 199 ? 16.360 3.577 4.331 1.00 73.12 199 THR A CA 1
ATOM 1545 C C . THR A 1 199 ? 16.992 2.835 5.509 1.00 73.12 199 THR A C 1
ATOM 1547 O O . THR A 1 199 ? 17.790 1.922 5.306 1.00 73.12 199 THR A O 1
ATOM 1550 N N . GLU A 1 200 ? 16.656 3.237 6.737 1.00 67.94 200 GLU A N 1
ATOM 1551 C CA . GLU A 1 200 ? 17.176 2.630 7.978 1.00 67.94 200 GLU A CA 1
ATOM 1552 C C . GLU A 1 200 ? 16.203 1.609 8.595 1.00 67.94 200 GLU A C 1
ATOM 1554 O O . GLU A 1 200 ? 16.554 0.878 9.524 1.00 67.94 200 GLU A O 1
ATOM 1559 N N . ASP A 1 201 ? 14.977 1.534 8.074 1.00 73.31 201 ASP A N 1
ATOM 1560 C CA . ASP A 1 201 ? 13.913 0.741 8.676 1.00 73.31 201 ASP A CA 1
ATOM 1561 C C . ASP A 1 201 ? 14.107 -0.756 8.415 1.00 73.31 201 ASP A C 1
ATOM 1563 O O . ASP A 1 201 ? 13.937 -1.248 7.295 1.00 73.31 201 ASP A O 1
ATOM 1567 N N . GLN A 1 202 ? 14.371 -1.507 9.483 1.00 84.25 202 GLN A N 1
ATOM 1568 C CA . GLN A 1 202 ? 14.436 -2.963 9.427 1.00 84.25 202 GLN A CA 1
ATOM 1569 C C . GLN A 1 202 ? 13.071 -3.564 9.055 1.00 84.25 202 GLN A C 1
ATOM 1571 O O . GLN A 1 202 ? 11.997 -3.023 9.348 1.00 84.25 202 GLN A O 1
ATOM 1576 N N . THR A 1 203 ? 13.119 -4.698 8.368 1.00 93.56 203 THR A N 1
ATOM 1577 C CA . THR A 1 203 ? 11.956 -5.473 7.946 1.00 93.56 203 THR A CA 1
ATOM 1578 C C . THR A 1 203 ? 12.393 -6.934 7.780 1.00 93.56 203 THR A C 1
ATOM 1580 O O . THR A 1 203 ? 13.505 -7.173 7.300 1.00 93.56 203 THR A O 1
ATOM 1583 N N . PRO A 1 204 ? 11.606 -7.916 8.249 1.00 95.50 204 PRO A N 1
ATOM 1584 C CA . PRO A 1 204 ? 11.956 -9.322 8.097 1.00 95.50 204 PRO A CA 1
ATOM 1585 C C . PRO A 1 204 ? 11.898 -9.749 6.625 1.00 95.50 204 PRO A C 1
ATOM 1587 O O . PRO A 1 204 ? 11.082 -9.244 5.856 1.00 95.50 204 PRO A O 1
ATOM 1590 N N . ASP A 1 205 ? 12.750 -10.704 6.247 1.00 94.81 205 ASP A N 1
ATOM 1591 C CA . ASP A 1 205 ? 12.728 -11.308 4.911 1.00 94.81 205 ASP A CA 1
ATOM 1592 C C . ASP A 1 205 ? 11.395 -12.028 4.653 1.00 94.81 205 ASP A C 1
ATOM 1594 O O . ASP A 1 205 ? 10.883 -12.759 5.508 1.00 94.81 205 ASP A O 1
ATOM 1598 N N . ASN A 1 206 ? 10.854 -11.860 3.446 1.00 96.62 206 ASN A N 1
ATOM 1599 C CA . ASN A 1 206 ? 9.687 -12.600 2.987 1.00 96.62 206 ASN A CA 1
ATOM 1600 C C . ASN A 1 206 ? 9.973 -13.262 1.632 1.00 96.62 206 ASN A C 1
ATOM 1602 O O . ASN A 1 206 ? 9.762 -12.656 0.571 1.00 96.62 206 ASN A O 1
ATOM 1606 N N . PRO A 1 207 ? 10.419 -14.532 1.637 1.00 94.75 207 PRO A N 1
ATOM 1607 C CA . PRO A 1 207 ? 10.764 -15.247 0.414 1.00 94.75 207 PRO A CA 1
ATOM 1608 C C . PRO A 1 207 ? 9.600 -15.380 -0.572 1.00 94.75 207 PRO A C 1
ATOM 1610 O O . PRO A 1 207 ? 9.827 -15.334 -1.781 1.00 94.75 207 PRO A O 1
ATOM 1613 N N . ASN A 1 208 ? 8.363 -15.518 -0.081 1.00 94.12 208 ASN A N 1
ATOM 1614 C CA . ASN A 1 208 ? 7.179 -15.656 -0.934 1.00 94.12 208 ASN A CA 1
ATOM 1615 C C . ASN A 1 208 ? 6.923 -14.360 -1.707 1.00 94.12 208 ASN A C 1
ATOM 1617 O O . ASN A 1 208 ? 6.845 -14.373 -2.933 1.00 94.12 208 ASN A O 1
ATOM 1621 N N . VAL A 1 209 ? 6.906 -13.223 -1.008 1.00 95.69 209 VAL A N 1
ATOM 1622 C CA . VAL A 1 209 ? 6.751 -11.912 -1.654 1.00 95.69 209 VAL A CA 1
ATOM 1623 C C . VAL A 1 209 ? 7.933 -11.630 -2.588 1.00 95.69 209 VAL A C 1
ATOM 1625 O O . VAL A 1 209 ? 7.740 -11.140 -3.698 1.00 95.69 209 VAL A O 1
ATOM 1628 N N . THR A 1 210 ? 9.158 -11.995 -2.200 1.00 94.88 210 THR A N 1
ATOM 1629 C CA . THR A 1 210 ? 10.343 -11.831 -3.056 1.00 94.88 210 THR A CA 1
ATOM 1630 C C . THR A 1 210 ? 10.197 -12.566 -4.391 1.00 94.88 210 THR A C 1
ATOM 1632 O O . THR A 1 210 ? 10.584 -12.026 -5.429 1.00 94.88 210 THR A O 1
ATOM 1635 N N . LYS A 1 211 ? 9.640 -13.784 -4.404 1.00 95.25 211 LYS A N 1
ATOM 1636 C CA . LYS A 1 211 ? 9.367 -14.517 -5.652 1.00 95.25 211 LYS A CA 1
ATOM 1637 C C . LYS A 1 211 ? 8.339 -13.797 -6.520 1.00 95.25 211 LYS A C 1
ATOM 1639 O O . LYS A 1 211 ? 8.593 -13.614 -7.707 1.00 95.25 211 LYS A O 1
ATOM 1644 N N . VAL A 1 212 ? 7.250 -13.316 -5.923 1.00 96.62 212 VAL A N 1
ATOM 1645 C CA . VAL A 1 212 ? 6.224 -12.535 -6.629 1.00 96.62 212 VAL A CA 1
ATOM 1646 C C . VAL A 1 212 ? 6.832 -11.282 -7.264 1.00 96.62 212 VAL A C 1
ATOM 1648 O O . VAL A 1 212 ? 6.697 -11.068 -8.466 1.00 96.62 212 VAL A O 1
ATOM 1651 N N . ILE A 1 213 ? 7.584 -10.477 -6.505 1.00 94.88 213 ILE A N 1
ATOM 1652 C CA . ILE A 1 213 ? 8.216 -9.262 -7.045 1.00 94.88 213 ILE A CA 1
ATOM 1653 C C . ILE A 1 213 ? 9.238 -9.618 -8.136 1.00 94.88 213 ILE A C 1
ATOM 1655 O O . ILE A 1 213 ? 9.359 -8.881 -9.113 1.00 94.88 213 ILE A O 1
ATOM 1659 N N . ARG A 1 214 ? 9.952 -10.752 -8.031 1.00 93.81 214 ARG A N 1
ATOM 1660 C CA . ARG A 1 214 ? 10.863 -11.217 -9.096 1.00 93.81 214 ARG A CA 1
ATOM 1661 C C . ARG A 1 214 ? 10.117 -11.498 -10.392 1.00 93.81 214 ARG A C 1
ATOM 1663 O O . ARG A 1 214 ? 10.668 -11.202 -11.447 1.00 93.81 214 ARG A O 1
ATOM 1670 N N . SER A 1 215 ? 8.904 -12.033 -10.324 1.00 94.56 215 SER A N 1
ATOM 1671 C CA . SER A 1 215 ? 8.071 -12.270 -11.504 1.00 94.56 215 SER A CA 1
ATOM 1672 C C . SER A 1 215 ? 7.509 -10.966 -12.074 1.00 94.56 215 SER A C 1
ATOM 1674 O O . SER A 1 215 ? 7.596 -10.744 -13.280 1.00 94.56 215 SER A O 1
ATOM 1676 N N . LEU A 1 216 ? 7.018 -10.060 -11.220 1.00 94.88 216 LEU A N 1
ATOM 1677 C CA . LEU A 1 216 ? 6.402 -8.799 -11.652 1.00 94.88 216 LEU A CA 1
ATOM 1678 C C . LEU A 1 216 ? 7.434 -7.776 -12.153 1.00 94.88 216 LEU A C 1
ATOM 1680 O O . LEU A 1 216 ? 7.312 -7.262 -13.259 1.00 94.88 216 LEU A O 1
ATOM 1684 N N . PHE A 1 217 ? 8.475 -7.483 -11.375 1.00 91.88 217 PHE A N 1
ATOM 1685 C CA . PHE A 1 217 ? 9.468 -6.451 -11.693 1.00 91.88 217 PHE A CA 1
ATOM 1686 C C . PHE A 1 217 ? 10.767 -6.976 -12.295 1.00 91.88 217 PHE A C 1
ATOM 1688 O O . PHE A 1 217 ? 11.570 -6.172 -12.755 1.00 91.88 217 PHE A O 1
ATOM 1695 N N . THR A 1 218 ? 10.969 -8.290 -12.378 1.00 89.19 218 THR A N 1
ATOM 1696 C CA . THR A 1 218 ? 12.230 -8.957 -12.758 1.00 89.19 218 THR A CA 1
ATOM 1697 C C . THR A 1 218 ? 13.305 -8.967 -11.660 1.00 89.19 218 THR A C 1
ATOM 1699 O O . THR A 1 218 ? 13.386 -8.057 -10.827 1.00 89.19 218 THR A O 1
ATOM 1702 N N . PRO A 1 219 ? 14.223 -9.956 -11.681 1.00 90.62 219 PRO A N 1
ATOM 1703 C CA . PRO A 1 219 ? 15.372 -9.985 -10.775 1.00 90.62 219 PRO A CA 1
ATOM 1704 C C . PRO A 1 219 ? 16.299 -8.766 -10.891 1.00 90.62 219 PRO A C 1
ATOM 1706 O O . PRO A 1 219 ? 16.932 -8.383 -9.905 1.00 90.62 219 PRO A O 1
ATOM 1709 N N . PHE A 1 220 ? 16.398 -8.155 -12.078 1.00 90.50 220 PHE A N 1
ATOM 1710 C CA . PHE A 1 220 ? 17.258 -6.992 -12.294 1.00 90.50 220 PHE A CA 1
ATOM 1711 C C . PHE A 1 220 ? 16.765 -5.779 -11.500 1.00 90.50 220 PHE A C 1
ATOM 1713 O O . PHE A 1 220 ? 17.560 -5.150 -10.807 1.00 90.50 220 PHE A O 1
ATOM 1720 N N . ILE A 1 221 ? 15.462 -5.488 -11.530 1.00 90.38 221 ILE A N 1
ATOM 1721 C CA . ILE A 1 221 ? 14.881 -4.360 -10.789 1.00 90.38 221 ILE A CA 1
ATOM 1722 C C . ILE A 1 221 ? 15.055 -4.525 -9.278 1.00 90.38 221 ILE A C 1
ATOM 1724 O O . ILE A 1 221 ? 15.438 -3.571 -8.606 1.00 90.38 221 ILE A O 1
ATOM 1728 N N . ILE A 1 222 ? 14.873 -5.735 -8.741 1.00 91.06 222 ILE A N 1
ATOM 1729 C CA . ILE A 1 222 ? 15.112 -6.004 -7.312 1.00 91.06 222 ILE A CA 1
ATOM 1730 C C . ILE A 1 222 ? 16.563 -5.723 -6.928 1.00 91.06 222 ILE A C 1
ATOM 1732 O O . ILE A 1 222 ? 16.836 -5.097 -5.909 1.00 91.06 222 ILE A O 1
ATOM 1736 N N . LYS A 1 223 ? 17.517 -6.148 -7.760 1.00 91.06 223 LYS A N 1
ATOM 1737 C CA . LYS A 1 223 ? 18.935 -5.855 -7.528 1.00 91.06 223 LYS A CA 1
ATOM 1738 C C . LYS A 1 223 ? 19.222 -4.352 -7.585 1.00 91.06 223 LYS A C 1
ATOM 1740 O O . LYS A 1 223 ? 20.133 -3.878 -6.914 1.00 91.06 223 LYS A O 1
ATOM 1745 N N . THR A 1 224 ? 18.469 -3.613 -8.392 1.00 90.25 224 THR A N 1
ATOM 1746 C CA . THR A 1 224 ? 18.567 -2.155 -8.497 1.00 90.25 224 THR A CA 1
ATOM 1747 C C . THR A 1 224 ? 17.998 -1.461 -7.254 1.00 90.25 224 THR A C 1
ATOM 1749 O O . THR A 1 224 ? 18.629 -0.521 -6.780 1.00 90.25 224 THR A O 1
ATOM 1752 N N . MET A 1 225 ? 16.917 -1.972 -6.640 1.00 90.50 225 MET A N 1
ATOM 1753 C CA . MET A 1 225 ? 16.370 -1.457 -5.363 1.00 90.50 225 MET A CA 1
ATOM 1754 C C . MET A 1 225 ? 17.422 -1.363 -4.246 1.00 90.50 225 MET A C 1
ATOM 1756 O O . MET A 1 225 ? 17.379 -0.448 -3.429 1.00 90.50 225 MET A O 1
ATOM 1760 N N . THR A 1 226 ? 18.393 -2.279 -4.221 1.00 90.31 226 THR A N 1
ATOM 1761 C CA . THR A 1 226 ? 19.461 -2.307 -3.206 1.00 90.31 226 THR A CA 1
ATOM 1762 C C . THR A 1 226 ? 20.717 -1.536 -3.623 1.00 90.31 226 THR A C 1
ATOM 1764 O O . THR A 1 226 ? 21.770 -1.707 -3.010 1.00 90.31 226 THR A O 1
ATOM 1767 N N . ARG A 1 227 ? 20.672 -0.760 -4.713 1.00 91.25 227 ARG A N 1
ATOM 1768 C CA . ARG A 1 227 ? 21.852 -0.090 -5.294 1.00 91.25 227 ARG A CA 1
ATOM 1769 C C . ARG A 1 227 ? 21.656 1.388 -5.584 1.00 91.25 227 ARG A C 1
ATOM 1771 O O . ARG A 1 227 ? 22.640 2.118 -5.562 1.00 91.25 227 ARG A O 1
ATOM 1778 N N . VAL A 1 228 ? 20.432 1.798 -5.889 1.00 91.44 228 VAL A N 1
ATOM 1779 C CA . VAL A 1 228 ? 20.101 3.173 -6.273 1.00 91.44 228 VAL A CA 1
ATOM 1780 C C . VAL A 1 228 ? 19.013 3.720 -5.359 1.00 91.44 228 VAL A C 1
ATOM 1782 O O . VAL A 1 228 ? 18.318 2.961 -4.680 1.00 91.44 228 VAL A O 1
ATOM 1785 N N . THR A 1 229 ? 18.867 5.038 -5.339 1.00 91.62 229 THR A N 1
ATOM 1786 C CA . THR A 1 229 ? 17.813 5.709 -4.573 1.00 91.62 229 THR A CA 1
ATOM 1787 C C . THR A 1 229 ? 16.422 5.407 -5.144 1.00 91.62 229 THR A C 1
ATOM 1789 O O . THR A 1 229 ? 16.270 5.056 -6.318 1.00 91.62 229 THR A O 1
ATOM 1792 N N . THR A 1 230 ? 15.370 5.596 -4.341 1.00 92.44 230 THR A N 1
ATOM 1793 C CA . THR A 1 230 ? 13.978 5.402 -4.788 1.00 92.44 230 THR A CA 1
ATOM 1794 C C . THR A 1 230 ? 13.643 6.219 -6.041 1.00 92.44 230 THR A C 1
ATOM 1796 O O . THR A 1 230 ? 12.969 5.706 -6.931 1.00 92.44 230 THR A O 1
ATOM 1799 N N . ASN A 1 231 ? 14.148 7.452 -6.159 1.00 92.75 231 ASN A N 1
ATOM 1800 C CA . ASN A 1 231 ? 13.891 8.320 -7.315 1.00 92.75 231 ASN A CA 1
ATOM 1801 C C . ASN A 1 231 ? 14.561 7.796 -8.593 1.00 92.75 231 ASN A C 1
ATOM 1803 O O . ASN A 1 231 ? 13.927 7.732 -9.643 1.00 92.75 231 ASN A O 1
ATOM 1807 N N . GLU A 1 232 ? 15.820 7.358 -8.515 1.00 93.00 232 GLU A N 1
ATOM 1808 C CA . GLU A 1 232 ? 16.534 6.778 -9.662 1.00 93.00 232 GLU A CA 1
ATOM 1809 C C . GLU A 1 232 ? 15.873 5.480 -10.143 1.00 93.00 232 GLU A C 1
ATOM 1811 O O . GLU A 1 232 ? 15.748 5.233 -11.349 1.00 93.00 232 GLU A O 1
ATOM 1816 N N . LEU A 1 233 ? 15.400 4.659 -9.201 1.00 94.06 233 LEU A N 1
ATOM 1817 C CA . LEU A 1 233 ? 14.644 3.457 -9.521 1.00 94.06 233 LEU A CA 1
ATOM 1818 C C . LEU A 1 233 ? 13.306 3.797 -10.188 1.00 94.06 233 LEU A C 1
ATOM 1820 O O . LEU A 1 233 ? 12.974 3.212 -11.217 1.00 94.06 233 LEU A O 1
ATOM 1824 N N . LEU A 1 234 ? 12.549 4.746 -9.637 1.00 95.50 234 LEU A N 1
ATOM 1825 C CA . LEU A 1 234 ? 11.281 5.189 -10.213 1.00 95.50 234 LEU A CA 1
ATOM 1826 C C . LEU A 1 234 ? 11.460 5.785 -11.610 1.00 95.50 234 LEU A C 1
ATOM 1828 O O . LEU A 1 234 ? 10.675 5.472 -12.503 1.00 95.50 234 LEU A O 1
ATOM 1832 N N . LYS A 1 235 ? 12.521 6.566 -11.832 1.00 95.06 235 LYS A N 1
ATOM 1833 C CA . LYS A 1 235 ? 12.893 7.053 -13.163 1.00 95.06 235 LYS A CA 1
ATOM 1834 C C . LYS A 1 235 ? 13.168 5.890 -14.115 1.00 95.06 235 LYS A C 1
ATOM 1836 O O . LYS A 1 235 ? 12.628 5.861 -15.214 1.00 95.06 235 LYS A O 1
ATOM 1841 N N . THR A 1 236 ? 13.940 4.891 -13.685 1.00 93.56 236 THR A N 1
ATOM 1842 C CA . THR A 1 236 ? 14.198 3.673 -14.478 1.00 93.56 236 THR A CA 1
ATOM 1843 C C . THR A 1 236 ? 12.894 2.954 -14.836 1.00 93.56 236 THR A C 1
ATOM 1845 O O . THR A 1 236 ? 12.701 2.556 -15.982 1.00 93.56 236 THR A O 1
ATOM 1848 N N . LEU A 1 237 ? 11.977 2.827 -13.873 1.00 94.69 237 LEU A N 1
ATOM 1849 C CA . LEU A 1 237 ? 10.685 2.171 -14.059 1.00 94.69 237 LEU A CA 1
ATOM 1850 C C . LEU A 1 237 ? 9.719 2.962 -14.943 1.00 94.69 237 LEU A C 1
ATOM 1852 O O . LEU A 1 237 ? 8.812 2.345 -15.488 1.00 94.69 237 LEU A O 1
ATOM 1856 N N . ASN A 1 238 ? 9.911 4.269 -15.122 1.00 95.56 238 ASN A N 1
ATOM 1857 C CA . ASN A 1 238 ? 9.046 5.132 -15.935 1.00 95.56 238 ASN A CA 1
ATOM 1858 C C . ASN A 1 238 ? 9.694 5.597 -17.254 1.00 95.56 238 ASN A C 1
ATOM 1860 O O . ASN A 1 238 ? 9.052 6.273 -18.053 1.00 95.56 238 ASN A O 1
ATOM 1864 N N . CYS A 1 239 ? 10.930 5.177 -17.535 1.00 92.88 239 CYS A N 1
ATOM 1865 C CA . CYS A 1 239 ? 11.631 5.425 -18.796 1.00 92.88 239 CYS A CA 1
ATOM 1866 C C . CYS A 1 239 ? 11.704 4.166 -19.671 1.00 92.88 239 CYS A C 1
ATOM 1868 O O . CYS A 1 239 ? 11.573 3.036 -19.199 1.00 92.88 239 CYS A O 1
ATOM 1870 N N . ASN A 1 240 ? 11.954 4.350 -20.969 1.00 93.25 240 ASN A N 1
ATOM 1871 C CA . ASN A 1 240 ? 12.357 3.241 -21.831 1.00 93.25 240 ASN A CA 1
ATOM 1872 C C . ASN A 1 240 ? 13.822 2.895 -21.553 1.00 93.25 240 ASN A C 1
ATOM 1874 O O . ASN A 1 240 ? 14.699 3.747 -21.688 1.00 93.25 240 ASN A O 1
ATOM 1878 N N . VAL A 1 241 ? 14.079 1.648 -21.170 1.00 91.12 241 VAL A N 1
ATOM 1879 C CA . VAL A 1 241 ? 15.412 1.131 -20.869 1.00 91.12 241 VAL A CA 1
ATOM 1880 C C . VAL A 1 241 ? 15.625 -0.145 -21.661 1.00 91.12 241 VAL A C 1
ATOM 1882 O O . VAL A 1 241 ? 14.892 -1.116 -21.501 1.00 91.12 241 VAL A O 1
ATOM 1885 N N . GLU A 1 242 ? 16.666 -0.158 -22.482 1.00 89.69 242 GLU A N 1
ATOM 1886 C CA . GLU A 1 242 ? 17.115 -1.354 -23.181 1.00 89.69 242 GLU A CA 1
ATOM 1887 C C . GLU A 1 242 ? 18.596 -1.562 -22.885 1.00 89.69 242 GLU A C 1
ATOM 1889 O O . GLU A 1 242 ? 19.459 -0.782 -23.283 1.00 89.69 242 GLU A O 1
ATOM 1894 N N . ASN A 1 243 ? 18.896 -2.604 -22.117 1.00 84.94 243 ASN A N 1
ATOM 1895 C CA . ASN A 1 243 ? 20.257 -3.027 -21.830 1.00 84.94 243 ASN A CA 1
ATOM 1896 C C . ASN A 1 243 ? 20.320 -4.568 -21.776 1.00 84.94 243 ASN A C 1
ATOM 1898 O O . ASN A 1 243 ? 19.280 -5.231 -21.786 1.00 84.94 243 ASN A O 1
ATOM 1902 N N . PRO A 1 244 ? 21.516 -5.185 -21.711 1.00 84.50 244 PRO A N 1
ATOM 1903 C CA . PRO A 1 244 ? 21.643 -6.645 -21.722 1.00 84.50 244 PRO A CA 1
ATOM 1904 C C . PRO A 1 244 ? 20.868 -7.390 -20.619 1.00 84.50 244 PRO A C 1
ATOM 1906 O O . PRO A 1 244 ? 20.623 -8.585 -20.771 1.00 84.50 244 PRO A O 1
ATOM 1909 N N . TYR A 1 245 ? 20.487 -6.703 -19.538 1.00 81.44 245 TYR A N 1
ATOM 1910 C CA . TYR A 1 245 ? 19.815 -7.253 -18.359 1.00 81.44 245 TYR A CA 1
ATOM 1911 C C . TYR A 1 245 ? 18.336 -6.860 -18.229 1.00 81.44 245 TYR A C 1
ATOM 1913 O O . TYR A 1 245 ? 17.664 -7.380 -17.341 1.00 81.44 245 TYR A O 1
ATOM 1921 N N . LEU A 1 246 ? 17.840 -5.915 -19.037 1.00 85.12 246 LEU A N 1
ATOM 1922 C CA . LEU A 1 246 ? 16.478 -5.398 -18.927 1.00 85.12 246 LEU A CA 1
ATOM 1923 C C . LEU A 1 246 ? 15.999 -4.813 -20.262 1.00 85.12 246 LEU A C 1
ATOM 1925 O O . LEU A 1 246 ? 16.657 -3.945 -20.833 1.00 85.12 246 LEU A O 1
ATOM 1929 N N . ILE A 1 247 ? 14.820 -5.253 -20.706 1.00 88.12 247 ILE A N 1
ATOM 1930 C CA . ILE A 1 247 ? 14.042 -4.615 -21.776 1.00 88.12 247 ILE A CA 1
ATOM 1931 C C . ILE A 1 247 ? 12.769 -4.065 -21.128 1.00 88.12 247 ILE A C 1
ATOM 1933 O O . ILE A 1 247 ? 11.829 -4.801 -20.848 1.00 88.12 247 ILE A O 1
ATOM 1937 N N . TRP A 1 248 ? 12.752 -2.779 -20.817 1.00 92.00 248 TRP A N 1
ATOM 1938 C CA . TRP A 1 248 ? 11.663 -2.137 -20.093 1.00 92.00 248 TRP A CA 1
ATOM 1939 C C . TRP A 1 248 ? 11.156 -0.945 -20.883 1.00 92.00 248 TRP A C 1
ATOM 1941 O O . TRP A 1 248 ? 11.731 0.138 -20.832 1.00 92.00 248 TRP A O 1
ATOM 1951 N N . ASP A 1 249 ? 10.087 -1.148 -21.639 1.00 91.81 249 ASP A N 1
ATOM 1952 C CA . ASP A 1 249 ? 9.475 -0.119 -22.466 1.00 91.81 249 ASP A CA 1
ATOM 1953 C C . ASP A 1 249 ? 7.996 0.082 -22.102 1.00 91.81 249 ASP A C 1
ATOM 1955 O O . ASP A 1 249 ? 7.461 -0.506 -21.155 1.00 91.81 249 ASP A O 1
ATOM 1959 N N . ASN A 1 250 ? 7.317 0.935 -22.868 1.00 92.94 250 ASN A N 1
ATOM 1960 C CA . ASN A 1 250 ? 5.885 1.176 -22.711 1.00 92.94 250 ASN A CA 1
ATOM 1961 C C . ASN A 1 250 ? 5.042 -0.099 -22.865 1.00 92.94 250 ASN A C 1
ATOM 1963 O O . ASN A 1 250 ? 3.997 -0.203 -22.227 1.00 92.94 250 ASN A O 1
ATOM 1967 N N . ARG A 1 251 ? 5.472 -1.068 -23.684 1.00 92.75 251 ARG A N 1
ATOM 1968 C CA . ARG A 1 251 ? 4.742 -2.323 -23.890 1.00 92.75 251 ARG A CA 1
ATOM 1969 C C . ARG A 1 251 ? 4.856 -3.218 -22.660 1.00 92.75 251 ARG A C 1
ATOM 1971 O O . ARG A 1 251 ? 3.830 -3.700 -22.190 1.00 92.75 251 ARG A O 1
ATOM 1978 N N . THR A 1 252 ? 6.062 -3.392 -22.118 1.00 92.69 252 THR A N 1
ATOM 1979 C CA . THR A 1 252 ? 6.294 -4.152 -20.880 1.00 92.69 252 THR A CA 1
ATOM 1980 C C . THR A 1 252 ? 5.506 -3.546 -19.718 1.00 92.69 252 THR A C 1
ATOM 1982 O O . THR A 1 252 ? 4.794 -4.262 -19.016 1.00 92.69 252 THR A O 1
ATOM 1985 N N . ARG A 1 253 ? 5.549 -2.215 -19.555 1.00 94.94 253 ARG A N 1
ATOM 1986 C CA . ARG A 1 253 ? 4.744 -1.520 -18.537 1.00 94.94 253 ARG A CA 1
ATOM 1987 C C . ARG A 1 253 ? 3.248 -1.738 -18.728 1.00 94.94 253 ARG A C 1
ATOM 1989 O O . ARG A 1 253 ? 2.569 -2.074 -17.768 1.00 94.94 253 ARG A O 1
ATOM 1996 N N . ALA A 1 254 ? 2.737 -1.576 -19.949 1.00 95.81 254 ALA A N 1
ATOM 1997 C CA . ALA A 1 254 ? 1.314 -1.753 -20.235 1.00 95.81 254 ALA A CA 1
ATOM 1998 C C . ALA A 1 254 ? 0.832 -3.182 -19.944 1.00 95.81 254 ALA A C 1
ATOM 2000 O O . ALA A 1 254 ? -0.273 -3.362 -19.439 1.00 95.81 254 ALA A O 1
ATOM 2001 N N . GLU A 1 255 ? 1.659 -4.191 -20.228 1.00 96.44 255 GLU A N 1
ATOM 2002 C CA . GLU A 1 255 ? 1.343 -5.586 -19.927 1.00 96.44 255 GLU A CA 1
ATOM 2003 C C . GLU A 1 255 ? 1.220 -5.833 -18.418 1.00 96.44 255 GLU A C 1
ATOM 2005 O O . GLU A 1 255 ? 0.216 -6.390 -17.971 1.00 96.44 255 GLU A O 1
ATOM 2010 N N . LEU A 1 256 ? 2.191 -5.359 -17.629 1.00 96.56 256 LEU A N 1
ATOM 2011 C CA . LEU A 1 256 ? 2.122 -5.459 -16.172 1.00 96.56 256 LEU A CA 1
ATOM 2012 C C . LEU A 1 256 ? 0.934 -4.664 -15.616 1.00 96.56 256 LEU A C 1
ATOM 2014 O O . LEU A 1 256 ? 0.176 -5.198 -14.813 1.00 96.56 256 LEU A O 1
ATOM 2018 N N . THR A 1 257 ? 0.729 -3.420 -16.052 1.00 97.31 257 THR A N 1
ATOM 2019 C CA . THR A 1 257 ? -0.399 -2.590 -15.599 1.00 97.31 257 THR A CA 1
ATOM 2020 C C . THR A 1 257 ? -1.735 -3.270 -15.869 1.00 97.31 257 THR A C 1
ATOM 2022 O O . THR A 1 257 ? -2.563 -3.342 -14.965 1.00 97.31 257 THR A O 1
ATOM 2025 N N . LYS A 1 258 ? -1.926 -3.842 -17.064 1.00 98.00 258 LYS A N 1
ATOM 2026 C CA . LYS A 1 258 ? -3.143 -4.586 -17.403 1.00 98.00 258 LYS A CA 1
ATOM 2027 C C . LYS A 1 258 ? -3.367 -5.763 -16.452 1.00 98.00 258 LYS A C 1
ATOM 2029 O O . LYS A 1 258 ? -4.468 -5.923 -15.933 1.00 98.00 258 LYS A O 1
ATOM 2034 N N . TYR A 1 259 ? -2.326 -6.554 -16.191 1.00 98.12 259 TYR A N 1
ATOM 2035 C CA . TYR A 1 259 ? -2.406 -7.665 -15.244 1.00 98.12 259 TYR A CA 1
ATOM 2036 C C . TYR A 1 259 ? -2.799 -7.186 -13.836 1.00 98.12 259 TYR A C 1
ATOM 2038 O O . TYR A 1 259 ? -3.725 -7.724 -13.233 1.00 98.12 259 TYR A O 1
ATOM 2046 N N . LEU A 1 260 ? -2.150 -6.132 -13.330 1.00 98.19 260 LEU A N 1
ATOM 2047 C CA . LEU A 1 260 ? -2.446 -5.556 -12.014 1.00 98.19 260 LEU A CA 1
ATOM 2048 C C . LEU A 1 260 ? -3.889 -5.039 -11.915 1.00 98.19 260 LEU A C 1
ATOM 2050 O O . LEU A 1 260 ? -4.536 -5.224 -10.885 1.00 98.19 260 LEU A O 1
ATOM 2054 N N . GLU A 1 261 ? -4.402 -4.404 -12.971 1.00 97.94 261 GLU A N 1
ATOM 2055 C CA . GLU A 1 261 ? -5.781 -3.911 -13.036 1.00 97.94 261 GLU A CA 1
ATOM 2056 C C . GLU A 1 261 ? -6.804 -5.051 -13.022 1.00 97.94 261 GLU A C 1
ATOM 2058 O O . GLU A 1 261 ? -7.794 -4.969 -12.292 1.00 97.94 261 GLU A O 1
ATOM 2063 N N . GLU A 1 262 ? -6.556 -6.130 -13.767 1.00 98.00 262 GLU A N 1
ATOM 2064 C CA . GLU A 1 262 ? -7.402 -7.329 -13.763 1.00 98.00 262 GLU A CA 1
ATOM 2065 C C . GLU A 1 262 ? -7.442 -7.978 -12.369 1.00 98.00 262 GLU A C 1
ATOM 2067 O O . GLU A 1 262 ? -8.528 -8.238 -11.841 1.00 98.00 262 GLU A O 1
ATOM 2072 N N . GLN A 1 263 ? -6.281 -8.154 -11.722 1.00 98.19 263 GLN A N 1
ATOM 2073 C CA . GLN A 1 263 ? -6.204 -8.723 -10.369 1.00 98.19 263 GLN A CA 1
ATOM 2074 C C . GLN A 1 263 ? -6.860 -7.824 -9.315 1.00 98.19 263 GLN A C 1
ATOM 2076 O O . GLN A 1 263 ? -7.604 -8.309 -8.459 1.00 98.19 263 GLN A O 1
ATOM 2081 N N . GLN A 1 264 ? -6.652 -6.506 -9.400 1.00 97.88 264 GLN A N 1
ATOM 2082 C CA . GLN A 1 264 ? -7.300 -5.532 -8.520 1.00 97.88 264 GLN A CA 1
ATOM 2083 C C . GLN A 1 264 ? -8.828 -5.575 -8.662 1.00 97.88 264 GLN A C 1
ATOM 2085 O O . GLN A 1 264 ? -9.545 -5.552 -7.663 1.00 97.88 264 GLN A O 1
ATOM 2090 N N . GLN A 1 265 ? -9.355 -5.627 -9.888 1.00 96.75 265 GLN A N 1
ATOM 2091 C CA . GLN A 1 265 ? -10.802 -5.709 -10.096 1.00 96.75 265 GLN A CA 1
ATOM 2092 C C . GLN A 1 265 ? -11.376 -7.029 -9.578 1.00 96.75 265 GLN A C 1
ATOM 2094 O O . GLN A 1 265 ? -12.441 -7.021 -8.956 1.00 96.75 265 GLN A O 1
ATOM 2099 N N . SER A 1 266 ? -10.678 -8.143 -9.814 1.00 97.19 266 SER A N 1
ATOM 2100 C CA . SER A 1 266 ? -11.096 -9.467 -9.353 1.00 97.19 266 SER A CA 1
ATOM 2101 C C . SER A 1 266 ? -11.207 -9.512 -7.831 1.00 97.19 266 SER A C 1
ATOM 2103 O O . SER A 1 266 ? -12.280 -9.834 -7.309 1.00 97.19 266 SER A O 1
ATOM 2105 N N . ILE A 1 267 ? -10.155 -9.089 -7.118 1.00 96.62 267 ILE A N 1
ATOM 2106 C CA . ILE A 1 267 ? -10.123 -9.183 -5.655 1.00 96.62 267 ILE A CA 1
ATOM 2107 C C . ILE A 1 267 ? -11.163 -8.270 -5.002 1.00 96.62 267 ILE A C 1
ATOM 210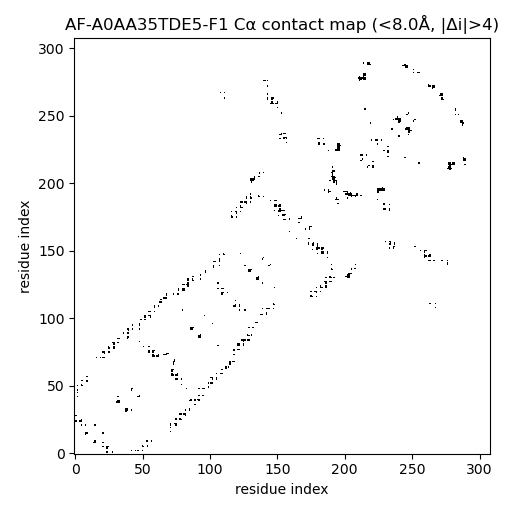9 O O . ILE A 1 267 ? -11.787 -8.653 -4.018 1.00 96.62 267 ILE A O 1
ATOM 2113 N N . ILE A 1 268 ? -11.425 -7.094 -5.581 1.00 94.56 268 ILE A N 1
ATOM 2114 C CA . ILE A 1 268 ? -12.433 -6.161 -5.063 1.00 94.56 268 ILE A CA 1
ATOM 2115 C C . ILE A 1 268 ? -13.859 -6.672 -5.294 1.00 94.56 268 ILE A C 1
ATOM 2117 O O . ILE A 1 268 ? -14.722 -6.474 -4.443 1.00 94.56 268 ILE A O 1
ATOM 2121 N N . ARG A 1 269 ? -14.132 -7.316 -6.436 1.00 94.12 269 ARG A N 1
ATOM 2122 C CA . ARG A 1 269 ? -15.487 -7.778 -6.783 1.00 94.12 269 ARG A CA 1
ATOM 2123 C C . ARG A 1 269 ? -15.851 -9.118 -6.159 1.00 94.12 269 ARG A C 1
ATOM 2125 O O . ARG A 1 269 ? -17.005 -9.315 -5.796 1.00 94.12 269 ARG A O 1
ATOM 2132 N N . THR A 1 270 ? -14.896 -10.039 -6.101 1.00 94.38 270 THR A N 1
ATOM 2133 C CA . THR A 1 270 ? -15.147 -11.447 -5.754 1.00 94.38 270 THR A CA 1
ATOM 2134 C C . THR A 1 270 ? -14.411 -11.893 -4.496 1.00 94.38 270 THR A C 1
ATOM 2136 O O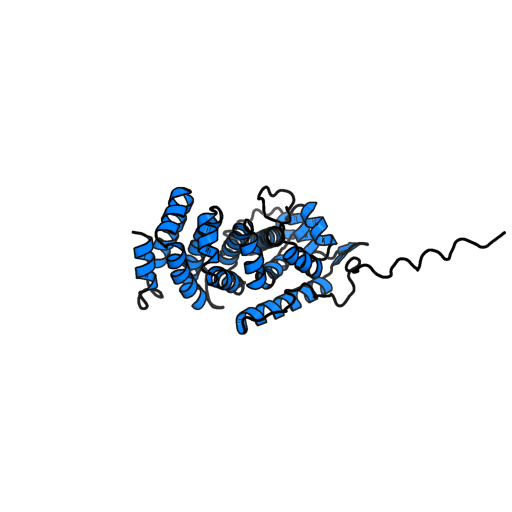 . THR A 1 270 ? -14.779 -12.900 -3.903 1.00 94.38 270 THR A O 1
ATOM 2139 N N . GLY A 1 271 ? -13.387 -11.149 -4.064 1.00 93.31 271 GLY A N 1
ATOM 2140 C CA . GLY A 1 271 ? -12.452 -11.600 -3.034 1.00 93.31 271 GLY A CA 1
ATOM 2141 C C . GLY A 1 271 ? -11.396 -12.585 -3.546 1.00 93.31 271 GLY A C 1
ATOM 2142 O O . GLY A 1 271 ? -10.538 -12.990 -2.766 1.00 93.31 271 GLY A O 1
ATOM 2143 N N . GLU A 1 272 ? -11.430 -12.949 -4.830 1.00 93.44 272 GLU A N 1
ATOM 2144 C CA . GLU A 1 272 ? -10.498 -13.882 -5.463 1.00 93.44 272 GLU A CA 1
ATOM 2145 C C . GLU A 1 272 ? -9.512 -13.145 -6.380 1.00 93.44 272 GLU A C 1
ATOM 2147 O O . GLU A 1 272 ? -9.838 -12.128 -6.997 1.00 93.44 272 GLU A O 1
ATOM 2152 N N . CYS A 1 273 ? -8.295 -13.668 -6.498 1.00 95.06 273 CYS A N 1
ATOM 2153 C CA . CYS A 1 273 ? -7.282 -13.221 -7.454 1.00 95.06 273 CYS A CA 1
ATOM 2154 C C . CYS A 1 273 ? -6.450 -14.426 -7.910 1.00 95.06 273 CYS A C 1
ATOM 2156 O O . CYS A 1 273 ? -6.768 -15.561 -7.550 1.00 95.06 273 CYS A O 1
ATOM 2158 N N . ASP A 1 274 ? -5.409 -14.190 -8.707 1.00 94.19 274 ASP A N 1
ATOM 2159 C CA . ASP A 1 274 ? -4.444 -15.209 -9.110 1.00 94.19 274 ASP A CA 1
ATOM 2160 C C . ASP A 1 274 ? -4.007 -16.065 -7.900 1.00 94.19 274 ASP A C 1
ATOM 2162 O O . ASP A 1 274 ? -3.415 -15.524 -6.961 1.00 94.19 274 ASP A O 1
ATOM 2166 N N . PRO A 1 275 ? -4.250 -17.392 -7.920 1.00 95.31 275 PRO A N 1
ATOM 2167 C CA . PRO A 1 275 ? -3.847 -18.295 -6.845 1.00 95.31 275 PRO A CA 1
ATOM 2168 C C . PRO A 1 275 ? -2.340 -18.299 -6.561 1.00 95.31 275 PRO A C 1
ATOM 2170 O O . PRO A 1 275 ? -1.935 -18.631 -5.448 1.00 95.31 275 PRO A O 1
ATOM 2173 N N . SER A 1 276 ? -1.509 -17.938 -7.548 1.00 95.81 276 SER A N 1
ATOM 2174 C CA . SER A 1 276 ? -0.056 -17.805 -7.378 1.00 95.81 276 SER A CA 1
ATOM 2175 C C . SER A 1 276 ? 0.361 -16.451 -6.787 1.00 95.81 276 SER A C 1
ATOM 2177 O O . SER A 1 276 ? 1.543 -16.208 -6.546 1.00 95.81 276 SER A O 1
ATOM 2179 N N . PHE A 1 277 ? -0.595 -15.539 -6.582 1.00 95.31 277 PHE A N 1
ATOM 2180 C CA . PHE A 1 277 ? -0.368 -14.150 -6.193 1.00 95.31 277 PHE A CA 1
ATOM 2181 C C . PHE A 1 277 ? 0.661 -13.432 -7.082 1.00 95.31 277 PHE A C 1
ATOM 2183 O O . PHE A 1 277 ? 1.375 -12.546 -6.621 1.00 95.31 277 PHE A O 1
ATOM 2190 N N . GLY A 1 278 ? 0.736 -13.781 -8.371 1.00 96.00 278 GLY A N 1
ATOM 2191 C CA . GLY A 1 278 ? 1.653 -13.204 -9.353 1.00 96.00 278 GLY A CA 1
ATOM 2192 C C . GLY A 1 278 ? 2.999 -13.913 -9.480 1.00 96.00 278 GLY A C 1
ATOM 2193 O O . GLY A 1 278 ? 3.804 -13.496 -10.313 1.00 96.00 278 GLY A O 1
ATOM 2194 N N . GLU A 1 279 ? 3.268 -14.977 -8.716 1.00 95.88 279 GLU A N 1
ATOM 2195 C CA . GLU A 1 279 ? 4.495 -15.774 -8.868 1.00 95.88 279 GLU A CA 1
ATOM 2196 C C . GLU A 1 279 ? 4.608 -16.373 -10.282 1.00 95.88 279 GLU A C 1
ATOM 2198 O O . GLU A 1 279 ? 5.699 -16.393 -10.865 1.00 95.88 279 GLU A O 1
ATOM 2203 N N . ASP A 1 280 ? 3.489 -16.769 -10.888 1.00 95.25 280 ASP A N 1
ATOM 2204 C CA . ASP A 1 280 ? 3.444 -17.370 -12.225 1.00 95.25 280 ASP A CA 1
ATOM 2205 C C . ASP A 1 280 ? 3.262 -16.366 -13.367 1.00 95.25 280 ASP A C 1
ATOM 2207 O O . ASP A 1 280 ? 3.261 -16.756 -14.535 1.00 95.25 280 ASP A O 1
ATOM 2211 N N . PHE A 1 281 ? 3.205 -15.064 -13.071 1.00 95.25 281 PHE A N 1
ATOM 2212 C CA . PHE A 1 281 ? 3.145 -14.034 -14.104 1.00 95.25 281 PHE A CA 1
ATOM 2213 C C . PHE A 1 281 ? 4.373 -14.104 -15.028 1.00 95.25 281 PHE A C 1
ATOM 2215 O O . PHE A 1 281 ? 5.521 -14.184 -14.572 1.00 95.25 281 PHE A O 1
ATOM 2222 N N . ARG A 1 282 ? 4.142 -14.079 -16.344 1.00 92.75 282 ARG A N 1
ATOM 2223 C CA . ARG A 1 282 ? 5.188 -14.082 -17.375 1.00 92.75 282 ARG A CA 1
ATOM 2224 C C . ARG A 1 282 ? 4.848 -13.056 -18.444 1.00 92.75 282 ARG A C 1
ATOM 2226 O O . ARG A 1 282 ? 3.738 -13.057 -18.962 1.00 92.75 282 ARG A O 1
ATOM 2233 N N . TYR A 1 283 ? 5.839 -12.250 -18.805 1.00 89.88 283 TYR A N 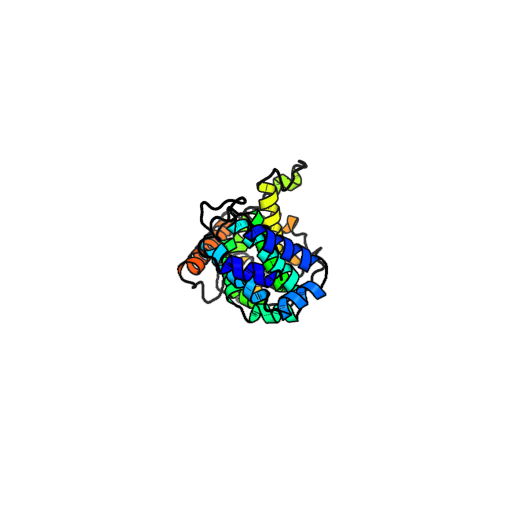1
ATOM 2234 C CA . TYR A 1 283 ? 5.722 -11.308 -19.910 1.00 89.88 283 TYR A CA 1
ATOM 2235 C C . TYR A 1 283 ? 5.648 -12.025 -21.264 1.00 89.88 283 TYR A C 1
ATOM 2237 O O . TYR A 1 283 ? 6.374 -12.990 -21.514 1.00 89.88 283 TYR A O 1
ATOM 2245 N N . SER A 1 284 ? 4.821 -11.497 -22.163 1.00 85.44 284 SER A N 1
ATOM 2246 C CA . SER A 1 284 ? 4.611 -11.984 -23.527 1.00 85.44 284 SER A CA 1
ATOM 2247 C C . SER A 1 284 ? 5.881 -11.924 -24.377 1.00 85.44 284 SER A C 1
ATOM 2249 O O . SER A 1 284 ? 6.109 -12.781 -25.231 1.00 85.44 284 SER A O 1
ATOM 2251 N N . CYS A 1 285 ? 6.730 -10.926 -24.129 1.00 71.12 285 CYS A N 1
ATOM 2252 C CA . CYS A 1 285 ? 8.087 -10.865 -24.649 1.00 71.12 285 CYS A CA 1
ATOM 2253 C C . CYS A 1 285 ? 9.052 -11.310 -23.540 1.00 71.12 285 CYS A C 1
ATOM 2255 O O . CYS A 1 285 ? 9.050 -10.685 -22.476 1.00 71.12 285 CYS A O 1
ATOM 2257 N N . PRO A 1 286 ? 9.888 -12.345 -23.750 1.00 60.41 286 PRO A N 1
ATOM 2258 C CA . PRO A 1 286 ? 10.853 -12.768 -22.746 1.00 60.41 286 PRO A CA 1
ATOM 2259 C C . PRO A 1 286 ? 11.791 -11.612 -22.395 1.00 60.41 286 PRO A C 1
ATOM 2261 O O . PRO A 1 286 ? 12.653 -11.219 -23.185 1.00 60.41 286 PRO A O 1
ATOM 2264 N N . LEU A 1 287 ? 11.640 -11.063 -21.191 1.00 59.78 287 LEU A N 1
ATOM 2265 C CA . LEU A 1 287 ? 12.589 -10.090 -20.672 1.00 59.78 287 LEU A CA 1
ATOM 2266 C C . LEU A 1 287 ? 13.930 -10.801 -20.490 1.00 59.78 287 LEU A C 1
ATOM 2268 O O . LEU A 1 287 ? 13.991 -11.846 -19.829 1.00 59.78 287 LEU A O 1
ATOM 2272 N N . ARG A 1 288 ? 15.005 -10.256 -21.077 1.00 57.94 288 ARG A N 1
ATOM 2273 C CA . ARG A 1 288 ? 16.366 -10.779 -20.880 1.00 57.94 288 ARG A CA 1
ATOM 2274 C C . ARG A 1 288 ? 16.636 -10.822 -19.372 1.00 57.94 288 ARG A C 1
ATOM 2276 O O . ARG A 1 288 ? 16.691 -9.780 -18.741 1.00 57.94 288 ARG A O 1
ATOM 2283 N N . GLY A 1 289 ? 16.736 -12.021 -18.791 1.00 51.94 289 GLY A N 1
ATOM 2284 C CA . GLY A 1 289 ? 16.928 -12.214 -17.344 1.00 51.94 289 GLY A CA 1
ATOM 2285 C C . GLY A 1 289 ? 15.761 -12.850 -16.572 1.00 51.94 289 GLY A C 1
ATOM 2286 O O . GLY A 1 289 ? 15.917 -13.118 -15.386 1.00 51.94 289 GLY A O 1
ATOM 2287 N N . THR A 1 290 ? 14.630 -13.161 -17.217 1.00 47.22 290 THR A N 1
ATOM 2288 C CA . THR A 1 290 ? 13.529 -13.956 -16.610 1.00 47.22 290 THR A CA 1
ATOM 2289 C C . THR A 1 290 ? 13.735 -15.472 -16.708 1.00 47.22 290 THR A C 1
ATOM 2291 O O . THR A 1 290 ? 12.883 -16.251 -16.287 1.00 47.22 290 THR A O 1
ATOM 2294 N N . GLY A 1 291 ? 14.881 -15.906 -17.242 1.00 41.94 291 GLY A N 1
ATOM 2295 C CA . GLY A 1 291 ? 15.219 -17.314 -17.399 1.00 41.94 291 GLY A CA 1
ATOM 2296 C C . GLY A 1 291 ? 15.332 -18.026 -16.056 1.00 41.94 291 GLY A C 1
ATOM 2297 O O . GLY A 1 291 ? 16.362 -17.943 -15.38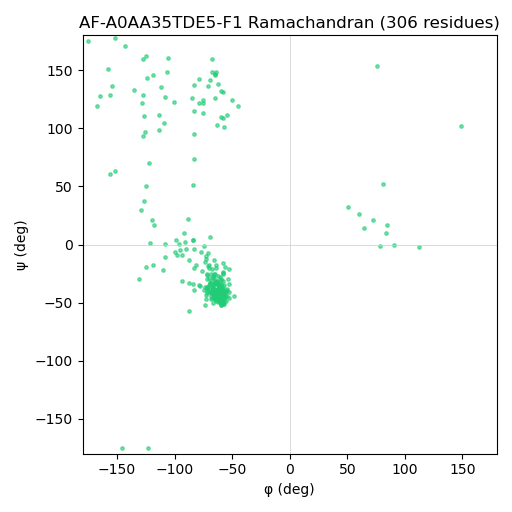6 1.00 41.94 291 GLY A O 1
ATOM 2298 N N . GLY A 1 292 ? 14.300 -18.797 -15.710 1.00 41.00 292 GLY A N 1
ATOM 2299 C CA . GLY A 1 292 ? 14.489 -20.011 -14.930 1.00 41.00 292 GLY A CA 1
ATOM 2300 C C . GLY A 1 292 ? 15.590 -20.824 -15.605 1.00 41.00 292 GLY A C 1
ATOM 2301 O O . GLY A 1 292 ? 15.545 -21.052 -16.812 1.00 41.00 292 GLY A O 1
ATOM 2302 N N . GLY A 1 293 ? 16.631 -21.162 -14.848 1.00 40.44 293 GLY A N 1
ATOM 2303 C CA . GLY A 1 293 ? 17.818 -21.818 -15.376 1.00 40.44 293 GLY A CA 1
ATOM 2304 C C . GLY A 1 293 ? 17.469 -23.129 -16.069 1.00 40.44 293 GLY A C 1
ATOM 2305 O O . GLY A 1 293 ? 17.264 -24.134 -15.399 1.00 40.44 293 GLY A O 1
ATOM 2306 N N . ARG A 1 294 ? 17.419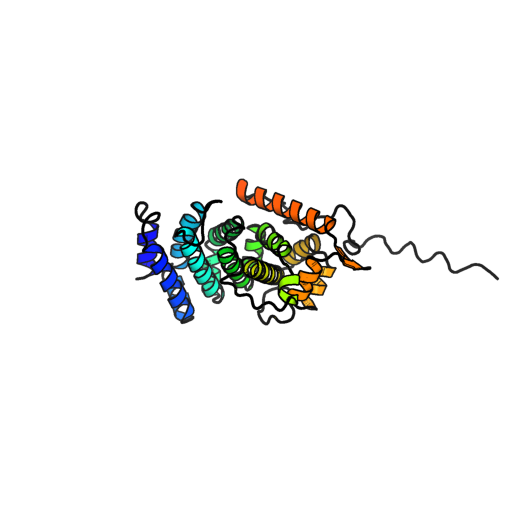 -23.096 -17.399 1.00 41.81 294 ARG A N 1
ATOM 2307 C CA . ARG A 1 294 ? 17.727 -24.177 -18.339 1.00 41.81 294 ARG A CA 1
ATOM 2308 C C . ARG A 1 294 ? 17.879 -23.541 -19.728 1.00 41.81 294 ARG A C 1
ATOM 2310 O O . ARG A 1 294 ? 17.030 -22.777 -20.167 1.00 41.81 294 ARG A O 1
ATOM 2317 N N . ASP A 1 295 ? 19.006 -23.850 -20.363 1.00 40.62 295 ASP A N 1
ATOM 2318 C CA . ASP A 1 295 ? 19.245 -23.763 -21.811 1.00 40.62 295 ASP A CA 1
ATOM 2319 C C . ASP A 1 295 ? 19.592 -22.417 -22.476 1.00 40.62 295 ASP A C 1
ATOM 2321 O O . ASP A 1 295 ? 19.068 -22.091 -23.537 1.00 40.62 295 ASP A O 1
ATOM 2325 N N . ILE A 1 296 ? 20.604 -21.691 -21.971 1.00 38.44 296 ILE A N 1
ATOM 2326 C CA . ILE A 1 296 ? 21.371 -20.733 -22.815 1.00 38.44 296 ILE A CA 1
ATOM 2327 C C . ILE A 1 296 ? 22.901 -20.943 -22.716 1.00 38.44 296 ILE A C 1
ATOM 2329 O O . ILE A 1 296 ? 23.688 -20.022 -22.898 1.00 38.44 296 ILE A O 1
ATOM 2333 N N . CYS A 1 297 ? 23.359 -22.178 -22.473 1.00 33.44 297 CYS A N 1
ATOM 2334 C CA . CYS A 1 297 ? 24.793 -22.527 -22.484 1.00 33.44 297 CYS A CA 1
ATOM 2335 C C . CYS A 1 297 ? 25.142 -23.717 -23.400 1.00 33.44 297 CYS A C 1
ATOM 2337 O O . CYS A 1 297 ? 26.014 -24.511 -23.067 1.00 33.44 297 CYS A O 1
ATOM 2339 N N . GLN A 1 298 ? 24.505 -23.849 -24.570 1.00 34.22 298 GLN A N 1
ATOM 2340 C CA . GLN A 1 298 ? 24.970 -24.797 -25.607 1.00 34.22 298 GLN A CA 1
ATOM 2341 C C . GLN A 1 298 ? 25.323 -24.154 -26.961 1.00 34.22 298 GLN A C 1
ATOM 2343 O O . GLN A 1 298 ? 25.771 -24.845 -27.871 1.00 34.22 298 GLN A O 1
ATOM 2348 N N . GLY A 1 299 ? 25.211 -22.829 -27.103 1.00 33.47 299 GLY A N 1
ATOM 2349 C CA . GLY A 1 299 ? 25.436 -22.146 -28.386 1.00 33.47 299 GLY A CA 1
ATOM 2350 C C . GLY A 1 299 ? 26.846 -21.600 -28.652 1.00 33.47 299 GLY A C 1
ATOM 2351 O O . GLY A 1 299 ? 27.105 -21.168 -29.768 1.00 33.47 299 GLY A O 1
ATOM 2352 N N . LEU A 1 300 ? 27.763 -21.593 -27.675 1.00 34.91 300 LEU A N 1
ATOM 2353 C CA . LEU A 1 300 ? 29.019 -20.816 -27.765 1.00 34.91 300 LEU A CA 1
ATOM 2354 C C . LEU A 1 300 ? 30.322 -21.636 -27.687 1.00 34.91 300 LEU A C 1
ATOM 2356 O O . LEU A 1 300 ? 31.382 -21.078 -27.427 1.00 34.91 300 LEU A O 1
ATOM 2360 N N . GLN A 1 301 ? 30.284 -22.944 -27.968 1.00 35.28 301 GLN A N 1
ATOM 2361 C CA . GLN A 1 301 ? 31.494 -23.793 -28.009 1.00 35.28 301 GLN A CA 1
ATOM 2362 C C . GLN A 1 301 ? 31.803 -24.441 -29.371 1.00 35.28 301 GLN A C 1
ATOM 2364 O O . GLN A 1 301 ? 32.616 -25.358 -29.447 1.00 35.28 301 GLN A O 1
ATOM 2369 N N . ARG A 1 302 ? 31.227 -23.966 -30.483 1.00 37.56 302 ARG A N 1
ATOM 2370 C CA . ARG A 1 302 ? 31.537 -24.505 -31.825 1.00 37.56 302 ARG A CA 1
ATOM 2371 C C . ARG A 1 302 ? 32.008 -23.459 -32.834 1.00 37.56 302 ARG A C 1
ATOM 2373 O O . ARG A 1 302 ? 31.533 -23.445 -33.956 1.00 37.56 302 ARG A O 1
ATOM 2380 N N . THR A 1 303 ? 32.985 -22.631 -32.474 1.00 40.06 303 THR A N 1
ATOM 2381 C CA . THR A 1 303 ? 33.798 -21.888 -33.461 1.00 40.06 303 THR A CA 1
ATOM 2382 C C . THR A 1 303 ? 35.193 -21.608 -32.905 1.00 40.06 303 THR A C 1
ATOM 2384 O O . THR A 1 303 ? 35.566 -20.462 -32.687 1.00 40.06 303 THR A O 1
ATOM 2387 N N . ALA A 1 304 ? 35.968 -22.654 -32.629 1.00 42.56 304 ALA A N 1
ATOM 2388 C CA . ALA A 1 304 ? 37.403 -22.514 -32.392 1.00 42.56 304 ALA A CA 1
ATOM 2389 C C . ALA A 1 304 ? 38.124 -23.830 -32.690 1.00 42.56 304 ALA A C 1
ATOM 2391 O O . ALA A 1 304 ? 38.695 -24.418 -31.793 1.00 42.56 304 ALA A O 1
ATOM 2392 N N . HIS A 1 305 ? 38.044 -24.323 -33.926 1.00 44.16 305 HIS A N 1
ATOM 2393 C CA . HIS A 1 305 ? 39.073 -25.172 -34.539 1.00 44.16 305 HIS A CA 1
ATOM 2394 C C . HIS A 1 305 ? 38.778 -25.267 -36.033 1.00 44.16 305 HIS A C 1
ATOM 2396 O O . HIS A 1 305 ? 37.689 -25.697 -36.398 1.00 44.16 305 HIS A O 1
ATOM 2402 N N . LEU A 1 306 ? 39.739 -24.806 -36.839 1.00 36.31 306 LEU A N 1
ATOM 2403 C CA . LEU A 1 306 ? 39.951 -24.916 -38.293 1.00 36.31 306 LEU A CA 1
ATOM 2404 C C . LEU A 1 306 ? 40.679 -23.609 -38.653 1.00 36.31 306 LEU A C 1
ATOM 2406 O O . LEU A 1 306 ? 40.062 -22.552 -38.675 1.00 36.31 306 LEU A O 1
ATOM 2410 N N . ARG A 1 307 ? 41.997 -23.583 -38.853 1.00 35.34 307 ARG A N 1
ATOM 2411 C CA . ARG A 1 307 ? 42.732 -24.255 -39.936 1.00 35.34 307 ARG A CA 1
ATOM 2412 C C . ARG A 1 307 ? 44.263 -24.064 -39.735 1.00 35.34 307 ARG A C 1
ATOM 2414 O O . ARG A 1 307 ? 44.621 -23.415 -38.758 1.00 35.34 307 ARG A O 1
ATOM 2421 N N . PRO A 1 308 ? 45.101 -24.694 -40.584 1.00 44.44 308 PRO A N 1
ATOM 2422 C CA . PRO A 1 308 ? 46.308 -25.440 -40.218 1.00 44.44 308 PRO A CA 1
ATOM 2423 C C . PRO A 1 308 ? 47.529 -24.586 -39.871 1.00 44.44 308 PRO A C 1
ATOM 2425 O O . PRO A 1 308 ? 47.603 -23.432 -40.347 1.00 44.44 308 PRO A O 1
#

InterPro domains:
  IPR044978 DnaJ homologue subfamily C, GRV2/DNAJC13 [PTHR36983] (1-285)

Organism: Geodia barretti (NCBI:txid519541)

Solvent-accessible surface area (backbone atoms only — not comparable to full-atom values): 17145 Å² total; per-residue (Å²): 112,68,59,60,51,49,46,54,45,58,66,33,81,79,45,60,87,72,51,83,59,64,42,54,58,39,45,52,49,27,56,50,34,75,70,36,72,65,45,39,53,49,38,46,75,72,49,30,60,60,45,50,43,58,43,39,52,59,28,56,72,70,58,53,97,84,62,48,86,84,37,64,43,50,45,34,44,44,25,48,32,50,36,52,29,59,33,38,78,37,70,74,43,40,56,58,47,67,77,42,61,63,54,52,44,48,52,38,56,54,47,68,49,67,87,47,46,71,48,40,40,48,42,39,51,22,55,36,35,39,14,60,34,60,64,52,23,51,52,37,54,75,46,42,39,63,35,43,39,60,58,38,41,75,58,41,62,61,62,60,74,73,62,74,62,94,74,47,74,88,81,33,72,63,53,42,37,33,50,33,13,47,44,27,52,53,27,54,34,25,38,24,25,46,65,44,47,95,59,87,77,76,37,47,72,26,71,69,47,41,45,21,46,33,37,72,61,29,58,56,51,58,59,42,42,59,70,38,44,65,66,59,49,47,42,55,74,64,40,78,41,82,54,92,58,39,62,40,39,72,65,55,51,50,54,54,48,51,52,27,51,52,37,40,52,35,34,75,76,72,71,46,57,64,91,61,66,41,45,77,49,73,67,93,62,80,45,46,73,70,71,70,93,73,88,88,82,82,84,85,82,85,85,87,87,88,81,138

Foldseek 3Di:
DLLVVLQVLLPDPPCVQPPPPNLVSLQVLLVQLVVDVVSLVVCVVVVVLVSLVSNLVVLLVPDDLPDDCPGSSLSSLLSSLSSLLSLLVDPVSLVVVVVVLVVLLSLQSVLVNVVSLVSLLSSLSSLLSNQQDLVSLVSNLLSLNCLRQVLLLQLQDLCVVVVPDDDDPVPDPSVSSNSSNLSSVSSLCSSQQHDAPPDPDGGDHDVLSVLQCCQLVNPVLSVVRNPDHSSVSSCVQNDQDDDLQFGHDPQSVVLSNVLSNVQSVCCNPPVDGPPSSRSPHHDPDHTNRSDPDDDPPPPPDPDPDDDD

Mean predicted aligned error: 7.49 Å

pLDDT: mean 87.32, std 15.98, range [33.44, 98.81]